Protein AF-A0A2V6P4S2-F1 (afdb_monomer_lite)

Structure (mmCIF, N/CA/C/O backbone):
data_AF-A0A2V6P4S2-F1
#
_entry.id   AF-A0A2V6P4S2-F1
#
loop_
_atom_site.group_PDB
_atom_site.id
_atom_site.type_symbol
_atom_site.label_atom_id
_atom_site.label_alt_id
_atom_site.label_comp_id
_atom_site.label_asym_id
_atom_site.label_entity_id
_atom_site.label_seq_id
_atom_site.pdbx_PDB_ins_code
_atom_site.Cartn_x
_atom_site.Cartn_y
_atom_site.Cartn_z
_atom_site.occupancy
_atom_site.B_iso_or_equiv
_atom_site.auth_seq_id
_atom_site.auth_comp_id
_atom_site.auth_asym_id
_atom_site.auth_atom_id
_atom_site.pdbx_PDB_model_num
ATOM 1 N N . MET A 1 1 ? -47.911 -15.621 43.546 1.00 64.69 1 MET A N 1
ATOM 2 C CA . MET A 1 1 ? -46.454 -15.623 43.805 1.00 64.69 1 MET A CA 1
ATOM 3 C C . MET A 1 1 ? -45.681 -15.256 42.536 1.00 64.69 1 MET A C 1
ATOM 5 O O . MET A 1 1 ? -44.927 -14.300 42.593 1.00 64.69 1 MET A O 1
ATOM 9 N N . GLN A 1 2 ? -45.970 -15.892 41.391 1.00 71.38 2 GLN A N 1
ATOM 10 C CA . GLN A 1 2 ? -45.340 -15.615 40.085 1.00 71.38 2 GLN A CA 1
ATOM 11 C C . GLN A 1 2 ? -45.329 -14.131 39.662 1.00 71.38 2 GLN A C 1
ATOM 13 O O . GLN A 1 2 ? -44.273 -13.582 39.392 1.00 71.38 2 GLN A O 1
ATOM 18 N N . GLN A 1 3 ? -46.471 -13.439 39.741 1.00 73.25 3 GLN A N 1
ATOM 19 C CA . GLN A 1 3 ? -46.568 -12.021 39.353 1.00 73.25 3 GLN A CA 1
ATOM 20 C C . GLN A 1 3 ? -45.665 -11.065 40.156 1.00 73.25 3 GLN A C 1
ATOM 22 O O . GLN A 1 3 ? -45.353 -9.984 39.671 1.00 73.25 3 GLN A O 1
ATOM 27 N N . ARG A 1 4 ? -45.258 -11.427 41.384 1.00 74.44 4 ARG A N 1
ATOM 28 C CA . ARG A 1 4 ? -44.322 -10.601 42.170 1.00 74.44 4 ARG A CA 1
ATOM 29 C C . ARG A 1 4 ? -42.880 -10.792 41.705 1.00 74.44 4 ARG A C 1
ATOM 31 O O . ARG A 1 4 ? -42.161 -9.808 41.610 1.00 74.44 4 ARG A O 1
ATOM 38 N N . LEU A 1 5 ? -42.505 -12.023 41.356 1.00 77.31 5 LEU A N 1
ATOM 39 C CA . LEU A 1 5 ? -41.181 -12.346 40.816 1.00 77.31 5 LEU A CA 1
ATOM 40 C C . LEU A 1 5 ? -40.958 -11.680 39.451 1.00 77.31 5 LEU A C 1
ATOM 42 O O . LEU A 1 5 ? -39.900 -11.106 39.211 1.00 77.31 5 LEU A O 1
ATOM 46 N N . ASP A 1 6 ? -41.977 -11.682 38.587 1.00 85.00 6 ASP A N 1
ATOM 47 C CA . ASP A 1 6 ? -41.886 -11.042 37.269 1.00 85.00 6 ASP A CA 1
ATOM 48 C C . ASP A 1 6 ? -41.773 -9.508 37.390 1.00 85.00 6 ASP A C 1
ATOM 50 O O . ASP A 1 6 ? -41.021 -8.872 36.651 1.00 85.00 6 ASP A O 1
ATOM 54 N N . ALA A 1 7 ? -42.474 -8.904 38.358 1.00 80.56 7 ALA A N 1
ATOM 55 C CA . ALA A 1 7 ? -42.385 -7.470 38.638 1.00 80.56 7 ALA A CA 1
ATOM 56 C C . ALA A 1 7 ? -41.015 -7.064 39.217 1.00 80.56 7 ALA A C 1
ATOM 58 O O . ALA A 1 7 ? -40.487 -6.014 38.854 1.00 80.56 7 ALA A O 1
ATOM 59 N N . GLU A 1 8 ? -40.421 -7.897 40.077 1.00 82.56 8 GLU A N 1
ATOM 60 C CA . GLU A 1 8 ? -39.062 -7.696 40.600 1.00 82.56 8 GLU A CA 1
ATOM 61 C C . GLU A 1 8 ? -38.006 -7.796 39.488 1.00 82.56 8 GLU A C 1
ATOM 63 O O . GLU A 1 8 ? -37.112 -6.953 39.419 1.00 82.56 8 GLU A O 1
ATOM 68 N N . HIS A 1 9 ? -38.142 -8.758 38.569 1.00 84.06 9 HIS A N 1
ATOM 69 C CA . HIS A 1 9 ? -37.245 -8.885 37.416 1.00 84.06 9 HIS A CA 1
ATOM 70 C C . HIS A 1 9 ? -37.333 -7.669 36.484 1.00 84.06 9 HIS A C 1
ATOM 72 O O . HIS A 1 9 ? -36.311 -7.098 36.109 1.00 84.06 9 HIS A O 1
ATOM 78 N N . GLN A 1 10 ? -38.550 -7.209 36.170 1.00 81.25 10 GLN A N 1
ATOM 79 C CA . GLN A 1 10 ? -38.750 -6.011 35.347 1.00 81.25 10 GLN A CA 1
ATOM 80 C C . GLN A 1 10 ? -38.202 -4.740 36.008 1.00 81.25 10 GLN A C 1
ATOM 82 O O . GLN A 1 10 ? -37.703 -3.852 35.314 1.00 81.25 10 GLN A O 1
ATOM 87 N N . ALA A 1 11 ? -38.286 -4.633 37.337 1.00 86.69 11 ALA A N 1
ATOM 88 C CA . ALA A 1 11 ? -37.693 -3.520 38.072 1.00 86.69 11 ALA A CA 1
ATOM 89 C C . ALA A 1 11 ? -36.158 -3.546 37.981 1.00 86.69 11 ALA A C 1
ATOM 91 O O . ALA A 1 11 ? -35.553 -2.521 37.670 1.00 86.69 11 ALA A O 1
ATOM 92 N N . GLN A 1 12 ? -35.541 -4.721 38.150 1.00 86.31 12 GLN A N 1
ATOM 93 C CA . GLN A 1 12 ? -34.091 -4.895 38.007 1.00 86.31 12 GLN A CA 1
ATOM 94 C C . GLN A 1 12 ? -33.597 -4.622 36.581 1.00 86.31 12 GLN A C 1
ATOM 96 O O . GLN A 1 12 ? -32.529 -4.039 36.398 1.00 86.31 12 GLN A O 1
ATOM 101 N N . GLU A 1 13 ? -34.351 -5.024 35.557 1.00 86.25 13 GLU A N 1
ATOM 102 C CA . GLU A 1 13 ? -34.002 -4.738 34.162 1.00 86.25 13 GLU A CA 1
ATOM 103 C C . GLU A 1 13 ? -34.072 -3.243 33.849 1.00 86.25 13 GLU A C 1
ATOM 105 O O . GLU A 1 13 ? -33.158 -2.710 33.221 1.00 86.25 13 GLU A O 1
ATOM 110 N N . LYS A 1 14 ? -35.108 -2.544 34.327 1.00 86.62 14 LYS A N 1
ATOM 111 C CA . LYS A 1 14 ? -35.211 -1.086 34.173 1.00 86.62 14 LYS A CA 1
ATOM 112 C C . LYS A 1 14 ? -34.071 -0.351 34.870 1.00 86.62 14 LYS A C 1
ATOM 114 O O . LYS A 1 14 ? -33.541 0.603 34.311 1.00 86.62 14 LYS A O 1
ATOM 119 N N . GLU A 1 15 ? -33.673 -0.808 36.053 1.00 88.75 15 GLU A N 1
ATOM 120 C CA . GLU A 1 15 ? -32.550 -0.227 36.790 1.00 88.75 15 GLU A CA 1
ATOM 121 C C . GLU A 1 15 ? -31.215 -0.440 36.059 1.00 88.75 15 GLU A C 1
ATOM 123 O O . GLU A 1 15 ? -30.434 0.498 35.908 1.00 88.75 15 GLU A O 1
ATOM 128 N N . LYS A 1 16 ? -30.986 -1.639 35.507 1.00 89.19 16 LYS A N 1
ATOM 129 C CA . LYS A 1 16 ? -29.808 -1.918 34.669 1.00 89.19 16 LYS A CA 1
ATOM 130 C C . LYS A 1 16 ? -29.778 -1.074 33.397 1.00 89.19 16 LYS A C 1
ATOM 132 O O . LYS A 1 16 ? -28.708 -0.625 33.000 1.00 89.19 16 LYS A O 1
ATOM 137 N N . LEU A 1 17 ? -30.927 -0.870 32.749 1.00 85.25 17 LEU A N 1
ATOM 138 C CA . LEU A 1 17 ? -31.025 -0.038 31.548 1.00 85.25 17 LEU A CA 1
ATOM 139 C C . LEU A 1 17 ? -30.712 1.428 31.855 1.00 85.25 17 LEU A C 1
ATOM 141 O O . LEU A 1 17 ? -29.938 2.030 31.120 1.00 85.25 17 LEU A O 1
ATOM 145 N N . ALA A 1 18 ? -31.225 1.960 32.967 1.00 90.19 18 ALA A N 1
ATOM 146 C CA . ALA A 1 18 ? -30.915 3.320 33.403 1.00 90.19 18 ALA A CA 1
ATOM 147 C C . ALA A 1 18 ? -29.410 3.502 33.679 1.00 90.19 18 ALA A C 1
ATOM 149 O O . ALA A 1 18 ? -28.798 4.434 33.171 1.00 90.19 18 ALA A O 1
ATOM 150 N N . GLN A 1 19 ? -28.782 2.555 34.388 1.00 85.19 19 GLN A N 1
ATOM 151 C CA . GLN A 1 19 ? -27.330 2.576 34.619 1.00 85.19 19 GLN A CA 1
ATOM 152 C C . GLN A 1 19 ? -26.533 2.524 33.307 1.00 85.19 19 GLN A C 1
ATOM 154 O O . GLN A 1 19 ? -25.528 3.217 33.154 1.00 85.19 19 GLN A O 1
ATOM 159 N N . ARG A 1 20 ? -26.986 1.718 32.340 1.00 84.38 20 ARG A N 1
ATOM 160 C CA . ARG A 1 20 ? -26.343 1.592 31.027 1.00 84.38 20 ARG A CA 1
ATOM 161 C C . ARG A 1 20 ? -26.440 2.881 30.211 1.00 84.38 20 ARG A C 1
ATOM 163 O O . ARG A 1 20 ? -25.491 3.230 29.514 1.00 84.38 20 ARG A O 1
ATOM 170 N N . GLU A 1 21 ? -27.575 3.562 30.284 1.00 84.56 21 GLU A N 1
ATOM 171 C CA . GLU A 1 21 ? -27.811 4.838 29.610 1.00 84.56 21 GLU A CA 1
ATOM 172 C C . GLU A 1 21 ? -26.933 5.950 30.203 1.00 84.56 21 GLU A C 1
ATOM 174 O O . GLU A 1 21 ? -26.284 6.686 29.458 1.00 84.56 21 GLU A O 1
ATOM 179 N N . ASP A 1 22 ? -26.797 5.997 31.531 1.00 87.50 22 ASP A N 1
ATOM 180 C CA . ASP A 1 22 ? -25.886 6.921 32.216 1.00 87.50 22 ASP A CA 1
ATOM 181 C C . ASP A 1 22 ? -24.413 6.676 31.839 1.00 87.50 22 ASP A C 1
ATOM 183 O O . ASP A 1 22 ? -23.667 7.625 31.577 1.00 87.50 22 ASP A O 1
ATOM 187 N N . GLU A 1 23 ? -23.987 5.408 31.747 1.00 84.50 23 GLU A N 1
ATOM 188 C CA . GLU A 1 23 ? -22.641 5.037 31.285 1.00 84.50 23 GLU A CA 1
ATOM 189 C C . GLU A 1 23 ? -22.370 5.499 29.845 1.00 84.50 23 GLU A C 1
ATOM 191 O O . GLU A 1 23 ? -21.280 6.000 29.548 1.00 84.50 23 GLU A O 1
ATOM 196 N N . LEU A 1 24 ? -23.345 5.331 28.945 1.00 73.00 24 LEU A N 1
ATOM 197 C CA . LEU A 1 24 ? -23.228 5.748 27.546 1.00 73.00 24 LEU A CA 1
ATOM 198 C C . LEU A 1 24 ? -23.133 7.271 27.432 1.00 73.00 24 LEU A C 1
ATOM 200 O O . LEU A 1 24 ? -22.204 7.769 26.794 1.00 73.00 24 LEU A O 1
ATOM 204 N N . ASN A 1 25 ? -23.997 8.004 28.136 1.00 85.12 25 ASN A N 1
ATOM 205 C CA . ASN A 1 25 ? -23.974 9.467 28.166 1.00 85.12 25 ASN A CA 1
ATOM 206 C C . ASN A 1 25 ? -22.650 10.011 28.732 1.00 85.12 25 ASN A C 1
ATOM 208 O O . ASN A 1 25 ? -22.070 10.960 28.196 1.00 85.12 25 ASN A O 1
ATOM 212 N N . ALA A 1 26 ? -22.120 9.394 29.794 1.00 84.06 26 ALA A N 1
ATOM 213 C CA . ALA A 1 26 ? -20.822 9.765 30.355 1.00 84.06 26 ALA A CA 1
ATOM 214 C C . ALA A 1 26 ? -19.672 9.514 29.363 1.00 84.06 26 ALA A C 1
ATOM 216 O O . ALA A 1 26 ? -18.741 10.321 29.264 1.00 84.06 26 ALA A O 1
ATOM 217 N N . ARG A 1 27 ? -19.741 8.416 28.602 1.00 75.12 27 ARG A N 1
ATOM 218 C CA . ARG A 1 27 ? -18.736 8.057 27.595 1.00 75.12 27 ARG A CA 1
ATOM 219 C C . ARG A 1 27 ? -18.779 8.981 26.378 1.00 75.12 27 ARG A C 1
ATOM 221 O O . ARG A 1 27 ? -17.715 9.377 25.907 1.00 75.12 27 ARG A O 1
ATOM 228 N N . GLU A 1 28 ? -19.966 9.360 25.911 1.00 80.06 28 GLU A N 1
ATOM 229 C CA . GLU A 1 28 ? -20.139 10.347 24.837 1.00 80.06 28 GLU A CA 1
ATOM 230 C C . GLU A 1 28 ? -19.588 11.716 25.243 1.00 80.06 28 GLU A 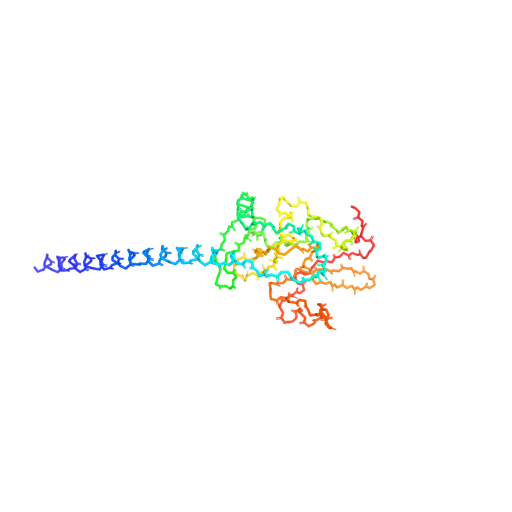C 1
ATOM 232 O O . GLU A 1 28 ? -18.805 12.314 24.503 1.00 80.06 28 GLU A O 1
ATOM 237 N N . LYS A 1 29 ? -19.893 12.171 26.464 1.00 83.69 29 LYS A N 1
ATOM 238 C CA . LYS A 1 29 ? -19.342 13.419 27.006 1.00 83.69 29 LYS A CA 1
ATOM 239 C C . LYS A 1 29 ? -17.810 13.392 27.074 1.00 83.69 29 LYS A C 1
ATOM 241 O O . LYS A 1 29 ? -17.159 14.350 26.662 1.00 83.69 29 LYS A O 1
ATOM 246 N N . ALA A 1 30 ? -17.225 12.286 27.535 1.00 76.25 30 ALA A N 1
ATOM 247 C CA . ALA A 1 30 ? -15.773 12.127 27.587 1.00 76.25 30 ALA A CA 1
ATOM 248 C C . ALA A 1 30 ? -15.125 12.094 26.188 1.00 76.25 30 ALA A C 1
ATOM 250 O O . ALA A 1 30 ? -13.983 12.529 26.026 1.00 76.25 30 ALA A O 1
ATOM 251 N N . LEU A 1 31 ? -15.832 11.585 25.172 1.00 73.50 31 LEU A N 1
ATOM 252 C CA . LEU A 1 31 ? -15.362 11.590 23.786 1.00 73.50 31 LEU A CA 1
ATOM 253 C C . LEU A 1 31 ? -15.359 13.012 23.206 1.00 73.50 31 LEU A C 1
ATOM 255 O O . LEU A 1 31 ? -14.370 13.407 22.590 1.00 73.50 31 LEU A O 1
ATOM 259 N N . ALA A 1 32 ? -16.411 13.793 23.472 1.00 75.31 32 ALA A N 1
ATOM 260 C CA . ALA A 1 32 ? -16.506 15.195 23.066 1.00 75.31 32 ALA A CA 1
ATOM 261 C C . ALA A 1 32 ? -15.410 16.058 23.722 1.00 75.31 32 ALA A C 1
ATOM 263 O O . ALA A 1 32 ? -14.720 16.812 23.040 1.00 75.31 32 ALA A O 1
ATOM 264 N N . GLU A 1 33 ? -15.157 15.878 25.024 1.00 77.31 33 GLU A N 1
ATOM 265 C CA . GLU A 1 33 ? -14.075 16.580 25.732 1.00 77.31 33 GLU A CA 1
ATOM 266 C C . GLU A 1 33 ? -12.684 16.223 25.177 1.00 77.31 33 GLU A C 1
ATOM 268 O O . GLU A 1 33 ? -11.811 17.090 25.068 1.00 77.31 33 GLU A O 1
ATOM 273 N N . LYS A 1 34 ? -12.468 14.959 24.780 1.00 65.00 34 LYS A N 1
ATOM 274 C CA . LYS A 1 34 ? -11.226 14.531 24.117 1.00 65.00 34 LYS A CA 1
ATOM 275 C C . LYS A 1 34 ? -11.082 15.126 22.716 1.00 65.00 34 LYS A C 1
ATOM 277 O O . LYS A 1 34 ? -9.981 15.545 22.370 1.00 65.00 34 LYS A O 1
ATOM 282 N N . GLN A 1 35 ? -12.160 15.204 21.934 1.00 64.31 35 GLN A N 1
ATOM 283 C CA . GLN A 1 35 ? -12.152 15.850 20.615 1.00 64.31 35 GLN A CA 1
ATOM 284 C C . GLN A 1 35 ? -11.838 17.351 20.725 1.00 64.31 35 GLN A C 1
ATOM 286 O O . GLN A 1 35 ? -10.968 17.850 20.009 1.00 64.31 35 GLN A O 1
ATOM 291 N N . ASP A 1 36 ? -12.442 18.047 21.689 1.00 69.75 36 ASP A N 1
ATOM 292 C CA . ASP A 1 36 ? -12.156 19.459 21.968 1.00 69.75 36 ASP A CA 1
ATOM 293 C C . ASP A 1 36 ? -10.713 19.688 22.443 1.00 69.75 36 ASP A C 1
ATOM 295 O O . ASP A 1 36 ? -10.086 20.696 22.101 1.00 69.75 36 ASP A O 1
ATOM 299 N N . ALA A 1 37 ? -10.160 18.767 23.239 1.00 62.41 37 ALA A N 1
ATOM 300 C CA . ALA A 1 37 ? -8.774 18.836 23.696 1.00 62.41 37 ALA A CA 1
ATOM 301 C C . ALA A 1 37 ? -7.778 18.652 22.540 1.00 62.41 37 ALA A C 1
ATOM 303 O O . ALA A 1 37 ? -6.789 19.386 22.463 1.00 62.41 37 ALA A O 1
ATOM 304 N N . VAL A 1 38 ? -8.065 17.729 21.616 1.00 60.53 38 VAL A N 1
ATOM 305 C CA . VAL A 1 38 ? -7.272 17.525 20.396 1.00 60.53 38 VAL A CA 1
ATOM 306 C C . VAL A 1 38 ? -7.322 18.782 19.523 1.00 60.53 38 VAL A C 1
ATOM 308 O O . VAL A 1 38 ? -6.266 19.323 19.198 1.00 60.53 38 VAL A O 1
ATOM 311 N N . ALA A 1 39 ? -8.507 19.349 19.274 1.00 51.62 39 ALA A N 1
ATOM 312 C CA . ALA A 1 39 ? -8.657 20.587 18.503 1.00 51.62 39 ALA A CA 1
ATOM 313 C C . ALA A 1 39 ? -7.919 21.792 19.132 1.00 51.62 39 ALA A C 1
ATOM 315 O O . ALA A 1 39 ? -7.303 22.594 18.427 1.00 51.62 39 ALA A O 1
ATOM 316 N N . LYS A 1 40 ? -7.922 21.908 20.468 1.00 51.84 40 LYS A N 1
ATOM 317 C CA . LYS A 1 40 ? -7.191 22.963 21.197 1.00 51.84 40 LYS A CA 1
ATOM 318 C C . LYS A 1 40 ? -5.675 22.753 21.210 1.00 51.84 40 LYS A C 1
ATOM 320 O O . LYS A 1 40 ? -4.942 23.743 21.265 1.00 51.84 40 LYS A O 1
ATOM 325 N N . SER A 1 41 ? -5.191 21.509 21.159 1.00 46.19 41 SER A N 1
ATOM 326 C CA . SER A 1 41 ? -3.753 21.226 21.040 1.00 46.19 41 SER A CA 1
ATOM 327 C C . SER A 1 41 ? -3.199 21.649 19.677 1.00 46.19 41 SER A C 1
ATOM 329 O O . SER A 1 41 ? -2.160 22.303 19.634 1.00 46.19 41 SER A O 1
ATOM 331 N N . SER A 1 42 ? -3.953 21.428 18.595 1.00 45.25 42 SER A N 1
ATOM 332 C CA . SER A 1 42 ? -3.558 21.811 17.233 1.00 45.25 42 SER A CA 1
ATOM 333 C C . SER A 1 42 ? -3.469 23.329 17.012 1.00 45.25 42 SER A C 1
ATOM 335 O O . SER A 1 42 ? -2.774 23.774 16.107 1.00 45.25 42 SER A O 1
ATOM 337 N N . GLN A 1 43 ? -4.120 24.150 17.848 1.00 42.59 43 GLN A N 1
ATOM 338 C CA . GLN A 1 43 ? -4.048 25.620 17.764 1.00 42.59 43 GLN A CA 1
ATOM 339 C C . GLN A 1 43 ? -2.919 26.252 18.599 1.00 42.59 43 GLN A C 1
ATOM 341 O O . GLN A 1 43 ? -2.592 27.421 18.396 1.00 42.59 43 GLN A O 1
ATOM 346 N N . ARG A 1 44 ? -2.311 25.529 19.553 1.00 41.44 44 ARG A N 1
ATOM 347 C CA . ARG A 1 44 ? -1.243 26.083 20.414 1.00 41.44 44 ARG A CA 1
ATOM 348 C C . ARG A 1 44 ? 0.155 26.032 19.792 1.00 41.44 44 ARG A C 1
ATOM 350 O O . ARG A 1 44 ? 1.063 26.657 20.337 1.00 41.44 44 ARG A O 1
ATOM 357 N N . GLU A 1 45 ? 0.330 25.345 18.667 1.00 41.81 45 GLU A N 1
ATOM 358 C CA . GLU A 1 45 ? 1.639 25.156 18.022 1.00 41.81 45 GLU A CA 1
ATOM 359 C C . GLU A 1 45 ? 2.031 26.296 17.058 1.00 41.81 45 GLU A C 1
ATOM 361 O O . GLU A 1 45 ? 3.172 26.393 16.615 1.00 41.81 45 GLU A O 1
ATOM 366 N N . SER A 1 46 ? 1.138 27.257 16.808 1.00 35.19 46 SER A N 1
ATOM 367 C CA . SER A 1 46 ? 1.426 28.471 16.036 1.00 35.19 46 SER A CA 1
ATOM 368 C C . SER A 1 46 ? 2.000 29.597 16.912 1.00 35.19 46 SER A C 1
ATOM 370 O O . SER A 1 46 ? 1.337 30.603 17.169 1.00 35.19 46 SER A O 1
ATOM 372 N N . ARG A 1 47 ? 3.250 29.455 17.374 1.00 38.00 47 ARG A N 1
ATOM 373 C CA . ARG A 1 47 ? 4.042 30.578 17.917 1.00 38.00 47 ARG A CA 1
ATOM 374 C C . ARG A 1 47 ? 5.363 30.698 17.146 1.00 38.00 47 ARG A C 1
ATOM 376 O O . ARG A 1 47 ? 6.182 29.790 17.254 1.00 38.00 47 ARG A O 1
ATOM 383 N N . PRO A 1 48 ? 5.615 31.786 16.394 1.00 36.97 48 PRO A N 1
ATOM 384 C CA . PRO A 1 48 ? 6.843 31.898 15.617 1.00 36.97 48 PRO A CA 1
ATOM 385 C C . PRO A 1 48 ? 8.039 32.188 16.537 1.00 36.97 48 PRO A C 1
ATOM 387 O O . PRO A 1 48 ? 7.976 33.065 17.401 1.00 36.97 48 PRO A O 1
ATOM 390 N N . LEU A 1 49 ? 9.128 31.440 16.352 1.00 32.00 49 LEU A N 1
ATOM 391 C CA . LEU A 1 49 ? 10.448 31.734 16.919 1.00 32.00 49 LEU A CA 1
ATOM 392 C C . LEU A 1 49 ? 11.217 32.685 15.977 1.00 32.00 49 LEU A C 1
ATOM 394 O O . LEU A 1 49 ? 11.036 32.590 14.761 1.00 32.00 49 LEU A O 1
ATOM 398 N N . PRO A 1 50 ? 12.070 33.595 16.489 1.00 40.44 50 PRO A N 1
ATOM 399 C CA . PRO A 1 50 ? 12.855 34.493 15.650 1.00 40.44 50 PRO A CA 1
ATOM 400 C C . PRO A 1 50 ? 13.943 33.765 14.852 1.00 40.44 50 PRO A C 1
ATOM 402 O O . PRO A 1 50 ? 14.631 32.880 15.349 1.00 40.44 50 PRO A O 1
ATOM 405 N N . THR A 1 51 ? 14.087 34.234 13.619 1.00 43.75 51 THR A N 1
ATOM 406 C CA . THR A 1 51 ? 15.032 33.910 12.550 1.00 43.75 51 THR A CA 1
ATOM 407 C C . THR A 1 51 ? 16.482 33.642 12.977 1.00 43.75 51 THR A C 1
ATOM 409 O O . THR A 1 51 ? 17.185 34.564 13.383 1.00 43.75 51 THR A O 1
ATOM 412 N N . GLU A 1 52 ? 16.986 32.445 12.667 1.00 34.78 52 GLU A N 1
ATOM 413 C CA . GLU A 1 52 ? 18.373 32.247 12.224 1.00 34.78 52 GLU A CA 1
ATOM 414 C C . GLU A 1 52 ? 18.402 31.503 10.882 1.00 34.78 52 GLU A C 1
ATOM 416 O O . GLU A 1 52 ? 17.502 30.751 10.514 1.00 34.78 52 GLU A O 1
ATOM 421 N N . ARG A 1 53 ? 19.394 31.862 10.076 1.00 33.94 53 ARG A N 1
ATOM 422 C CA . ARG A 1 53 ? 19.371 31.870 8.616 1.00 33.94 53 ARG A CA 1
ATOM 423 C C . ARG A 1 53 ? 19.912 30.563 8.020 1.00 33.94 53 ARG A C 1
ATOM 425 O O . ARG A 1 53 ? 21.053 30.205 8.268 1.00 33.94 53 ARG A O 1
ATOM 432 N N . ALA A 1 54 ? 19.114 30.008 7.105 1.00 39.47 54 ALA A N 1
ATOM 433 C CA . ALA A 1 54 ? 19.473 29.189 5.940 1.00 39.47 54 ALA A CA 1
ATOM 434 C C . ALA A 1 54 ? 19.959 27.739 6.152 1.00 39.47 54 ALA A C 1
ATOM 436 O O . ALA A 1 54 ? 21.144 27.475 6.300 1.00 39.47 54 ALA A O 1
ATOM 437 N N . THR A 1 55 ? 19.063 26.790 5.870 1.00 25.08 55 THR A N 1
ATOM 438 C CA . THR A 1 55 ? 19.163 26.005 4.625 1.00 25.08 55 THR A CA 1
ATOM 439 C C . THR A 1 55 ? 17.772 25.932 4.000 1.00 25.08 55 THR A C 1
ATOM 441 O O . THR A 1 55 ? 16.778 25.741 4.691 1.00 25.08 55 THR A O 1
ATOM 444 N N . ARG A 1 56 ? 17.689 26.186 2.694 1.00 38.59 56 ARG A N 1
ATOM 445 C CA . ARG A 1 56 ? 16.463 26.059 1.908 1.00 38.59 56 ARG A CA 1
ATOM 446 C C . ARG A 1 56 ? 16.129 24.569 1.816 1.00 38.59 56 ARG A C 1
ATOM 448 O O . ARG A 1 56 ? 16.666 23.891 0.948 1.00 38.59 56 ARG A O 1
ATOM 455 N N . THR A 1 57 ? 15.319 24.055 2.735 1.00 31.94 57 THR A N 1
ATOM 456 C CA . THR A 1 57 ? 14.630 22.776 2.543 1.00 31.94 57 THR A CA 1
ATOM 457 C C . THR A 1 57 ? 13.560 22.993 1.487 1.00 31.94 57 THR A C 1
ATOM 459 O O . THR A 1 57 ? 12.730 23.887 1.642 1.00 31.94 57 THR A O 1
ATOM 462 N N . ASP A 1 58 ? 13.640 22.222 0.405 1.00 31.78 58 ASP A N 1
ATOM 463 C CA . ASP A 1 58 ? 12.597 22.102 -0.611 1.00 31.78 58 ASP A CA 1
ATOM 464 C C . ASP A 1 58 ? 11.210 22.071 0.036 1.00 31.78 58 ASP A C 1
ATOM 466 O O . ASP A 1 58 ? 10.925 21.247 0.909 1.00 31.78 58 ASP A O 1
ATOM 470 N N . GLU A 1 59 ? 10.369 23.014 -0.369 1.00 34.47 59 GLU A N 1
ATOM 471 C CA . GLU A 1 59 ? 9.010 23.147 0.122 1.00 34.47 59 GLU A CA 1
ATOM 472 C C . GLU A 1 59 ? 8.083 22.161 -0.601 1.00 34.47 59 GLU A C 1
ATOM 474 O O . GLU A 1 59 ? 8.138 22.011 -1.819 1.00 34.47 59 GLU A O 1
ATOM 479 N N . HIS A 1 60 ? 7.182 21.554 0.177 1.00 35.44 60 HIS A N 1
ATOM 480 C CA . HIS A 1 60 ? 5.998 20.804 -0.255 1.00 35.44 60 HIS A CA 1
ATOM 481 C C . HIS A 1 60 ? 6.235 19.486 -1.008 1.00 35.44 60 HIS A C 1
ATOM 483 O O . HIS A 1 60 ? 5.858 19.322 -2.168 1.00 35.44 60 HIS A O 1
ATOM 489 N N . ARG A 1 61 ? 6.677 18.454 -0.277 1.00 38.81 61 ARG A N 1
ATOM 490 C CA . ARG A 1 61 ? 6.204 17.098 -0.591 1.00 38.81 61 ARG A CA 1
ATOM 491 C C . ARG A 1 61 ? 4.707 17.054 -0.248 1.00 38.81 61 ARG A C 1
ATOM 493 O O . ARG A 1 61 ? 4.379 17.348 0.901 1.00 38.81 61 ARG A O 1
ATOM 500 N N . PRO A 1 62 ? 3.794 16.734 -1.181 1.00 42.62 62 PRO A N 1
ATOM 501 C CA . PRO A 1 62 ? 2.379 16.634 -0.855 1.00 42.62 62 PRO A CA 1
ATOM 502 C C . PRO A 1 62 ? 2.183 15.475 0.125 1.00 42.62 62 PRO A C 1
ATOM 504 O O . PRO A 1 62 ? 2.249 14.305 -0.256 1.00 42.62 62 PRO A O 1
ATOM 507 N N . THR A 1 63 ? 1.978 15.804 1.399 1.00 49.00 63 THR A N 1
ATOM 508 C CA . THR A 1 63 ? 1.365 14.903 2.367 1.00 49.00 63 THR A CA 1
ATOM 509 C C . THR A 1 63 ? -0.105 14.839 1.987 1.00 49.00 63 THR A C 1
ATOM 511 O O . THR A 1 63 ? -0.856 15.805 2.133 1.00 49.00 63 THR A O 1
ATOM 514 N N . ALA A 1 64 ? -0.524 13.731 1.383 1.00 60.34 64 ALA A N 1
ATOM 515 C CA . ALA A 1 64 ? -1.943 13.522 1.170 1.00 60.34 64 ALA A CA 1
ATOM 516 C C . ALA A 1 64 ? -2.619 13.481 2.551 1.00 60.34 64 ALA A C 1
ATOM 518 O O . ALA A 1 64 ? -2.189 12.752 3.444 1.00 60.34 64 ALA A O 1
ATOM 519 N N . SER A 1 65 ? -3.638 14.321 2.746 1.00 76.62 65 SER A N 1
ATOM 520 C CA . SER A 1 65 ? -4.411 14.306 3.988 1.00 76.62 65 SER A CA 1
ATOM 521 C C . SER A 1 65 ? -5.137 12.967 4.101 1.00 76.62 65 SER A C 1
ATOM 523 O O . SER A 1 65 ? -5.732 12.514 3.118 1.00 76.62 65 SER A O 1
ATOM 525 N N . TYR A 1 66 ? -5.142 12.365 5.292 1.00 82.31 66 TYR A N 1
ATOM 526 C CA . TYR A 1 66 ? -5.849 11.110 5.560 1.00 82.31 66 TYR A CA 1
ATOM 527 C C . TYR A 1 66 ? -7.324 11.158 5.119 1.00 82.31 66 TYR A C 1
ATOM 529 O O . TYR A 1 66 ? -7.829 10.170 4.591 1.00 82.31 66 TYR A O 1
ATOM 537 N N . ASP A 1 67 ? -7.983 12.320 5.203 1.00 85.81 67 ASP A N 1
ATOM 538 C CA . ASP A 1 67 ? -9.356 12.532 4.711 1.00 85.81 67 ASP A CA 1
ATOM 539 C C . ASP A 1 67 ? -9.518 12.211 3.219 1.00 85.81 67 ASP A C 1
ATOM 541 O O . ASP A 1 67 ? -10.549 11.688 2.781 1.00 85.81 67 ASP A O 1
ATOM 545 N N . THR A 1 68 ? -8.480 12.498 2.428 1.00 87.56 68 THR A N 1
ATOM 546 C CA . THR A 1 68 ? -8.454 12.185 0.995 1.00 87.56 68 THR A CA 1
ATOM 547 C C . THR A 1 68 ? -8.415 10.677 0.791 1.00 87.56 68 THR A C 1
ATOM 549 O O . THR A 1 68 ? -9.157 10.169 -0.048 1.00 87.56 68 THR A O 1
ATOM 552 N N . PHE A 1 69 ? -7.606 9.952 1.572 1.00 90.06 69 PHE A N 1
ATOM 553 C CA . PHE A 1 69 ? -7.580 8.491 1.516 1.00 90.06 69 PHE A CA 1
ATOM 554 C C . PHE A 1 69 ? -8.939 7.910 1.888 1.00 90.06 69 PHE A C 1
ATOM 556 O O . PHE A 1 69 ? -9.482 7.129 1.110 1.00 90.06 69 PHE A O 1
ATOM 563 N N . TYR A 1 70 ? -9.517 8.331 3.018 1.00 87.81 70 TYR A N 1
ATOM 564 C CA . TYR A 1 70 ? -10.815 7.835 3.479 1.00 87.81 70 TYR A CA 1
ATOM 565 C C . TYR A 1 70 ? -11.885 7.988 2.407 1.00 87.81 70 TYR A C 1
ATOM 567 O O . TYR A 1 70 ? -12.507 7.005 2.016 1.00 87.81 70 TYR A O 1
ATOM 575 N N . THR A 1 71 ? -12.021 9.194 1.860 1.00 89.31 71 THR A N 1
ATOM 576 C CA . THR A 1 71 ? -13.070 9.512 0.886 1.00 89.31 71 THR A CA 1
ATOM 577 C C . THR A 1 71 ? -12.865 8.798 -0.453 1.00 89.31 71 THR A C 1
ATOM 579 O O . THR A 1 71 ? -13.812 8.270 -1.032 1.00 89.31 71 THR A O 1
ATOM 582 N N . GLN A 1 72 ? -11.637 8.783 -0.979 1.00 92.56 72 GLN A N 1
ATOM 583 C CA . GLN A 1 72 ? -11.370 8.265 -2.327 1.00 92.56 72 GLN A CA 1
ATOM 584 C C . GLN A 1 72 ? -11.274 6.733 -2.371 1.00 92.56 72 GLN A C 1
ATOM 586 O O . GLN A 1 72 ? -11.567 6.137 -3.410 1.00 92.56 72 GLN A O 1
ATOM 591 N N . LEU A 1 73 ? -10.871 6.089 -1.268 1.00 94.12 73 LEU A N 1
ATOM 592 C CA . LEU A 1 73 ? -10.709 4.634 -1.199 1.00 94.12 73 LEU A CA 1
ATOM 593 C C . LEU A 1 73 ? -11.984 3.893 -0.778 1.00 94.12 73 LEU A C 1
ATOM 595 O O . LEU A 1 73 ? -12.114 2.709 -1.098 1.00 94.12 73 LEU A O 1
ATOM 599 N N . ASP A 1 74 ? -12.943 4.573 -0.139 1.00 92.69 74 ASP A N 1
ATOM 600 C CA . ASP A 1 74 ? -14.212 3.986 0.330 1.00 92.69 74 ASP A CA 1
ATOM 601 C C . ASP A 1 74 ? -14.961 3.233 -0.783 1.00 92.69 74 ASP A C 1
ATOM 603 O O . ASP A 1 74 ? -15.457 2.123 -0.614 1.00 92.69 74 ASP A O 1
ATOM 607 N N . ARG A 1 75 ? -14.938 3.766 -2.008 1.00 94.94 75 ARG A N 1
ATOM 608 C CA . ARG A 1 75 ? -15.597 3.115 -3.148 1.00 94.94 75 ARG A CA 1
ATOM 609 C C . ARG A 1 75 ? -14.920 1.826 -3.622 1.00 94.94 75 ARG A C 1
ATOM 611 O O . ARG A 1 75 ? -15.521 1.125 -4.435 1.00 94.94 75 ARG A O 1
ATOM 618 N N . TYR A 1 76 ? -13.691 1.511 -3.213 1.00 95.50 76 TYR A N 1
ATOM 619 C CA . TYR A 1 76 ? -12.910 0.372 -3.727 1.00 95.50 76 TYR A CA 1
ATOM 620 C C . TYR A 1 76 ? -12.705 -0.750 -2.697 1.00 95.50 76 TYR A C 1
ATOM 622 O O . TYR A 1 76 ? -12.284 -1.850 -3.062 1.00 95.50 76 TYR A O 1
ATOM 630 N N . GLY A 1 77 ? -13.036 -0.508 -1.432 1.00 95.75 77 GLY A N 1
ATOM 631 C CA . GLY A 1 77 ? -12.723 -1.407 -0.328 1.00 95.75 77 GLY A CA 1
ATOM 632 C C . GLY A 1 77 ? -13.386 -0.971 0.965 1.00 95.75 77 GLY A C 1
ATOM 633 O O . GLY A 1 77 ? -14.075 0.039 0.997 1.00 95.75 77 GLY A O 1
ATOM 634 N N . ASP A 1 78 ? -13.142 -1.728 2.025 1.00 95.75 78 ASP A N 1
ATOM 635 C CA . ASP A 1 78 ? -13.734 -1.483 3.333 1.00 95.75 78 ASP A CA 1
ATOM 636 C C . ASP A 1 78 ? -12.670 -1.004 4.314 1.00 95.75 78 ASP A C 1
ATOM 638 O O . ASP A 1 78 ? -11.586 -1.588 4.421 1.00 95.75 78 ASP A O 1
ATOM 642 N N . TRP A 1 79 ? -13.007 0.023 5.084 1.00 94.06 79 TRP A N 1
ATOM 643 C CA . TRP A 1 79 ? -12.213 0.439 6.229 1.00 94.06 79 TRP A CA 1
ATOM 644 C C . TRP A 1 79 ? -12.549 -0.397 7.465 1.00 94.06 79 TRP A C 1
ATOM 646 O O . TRP A 1 79 ? -13.715 -0.678 7.751 1.00 94.06 79 TRP A O 1
ATOM 656 N N . ARG A 1 80 ? -11.525 -0.816 8.209 1.00 91.56 80 ARG A N 1
ATOM 657 C CA . ARG A 1 80 ? -11.644 -1.712 9.363 1.00 91.56 80 ARG A CA 1
ATOM 658 C C . ARG A 1 80 ? -10.764 -1.232 10.499 1.00 91.56 80 ARG A C 1
ATOM 660 O O . ARG A 1 80 ? -9.621 -0.852 10.286 1.00 91.56 80 ARG A O 1
ATOM 667 N N . GLU A 1 81 ? -11.276 -1.314 11.717 1.00 90.81 81 GLU A N 1
ATOM 668 C CA . GLU A 1 81 ? -10.466 -1.104 12.911 1.00 90.81 81 GLU A CA 1
ATOM 669 C C . GLU A 1 81 ? -9.839 -2.430 13.354 1.00 90.81 81 GLU A C 1
ATOM 671 O O . GLU A 1 81 ? -10.498 -3.470 13.410 1.00 90.81 81 GLU A O 1
ATOM 676 N N . THR A 1 82 ? -8.545 -2.396 13.645 1.00 83.12 82 THR A N 1
ATOM 677 C CA . THR A 1 82 ? -7.754 -3.535 14.107 1.00 83.12 82 THR A CA 1
ATOM 678 C C . THR A 1 82 ? -7.029 -3.149 15.388 1.00 83.12 82 THR A C 1
ATOM 680 O O . THR A 1 82 ? -6.635 -1.997 15.560 1.00 83.12 82 THR A O 1
ATOM 683 N N . SER A 1 83 ? -6.833 -4.110 16.292 1.00 80.50 83 SER A N 1
ATOM 684 C CA . SER A 1 83 ? -6.092 -3.874 17.538 1.00 80.50 83 SER A CA 1
ATOM 685 C C . SER A 1 83 ? -4.643 -3.466 17.293 1.00 80.50 83 SER A C 1
ATOM 687 O O . SER A 1 83 ? -4.085 -2.694 18.066 1.00 80.50 83 SER A O 1
ATOM 689 N N . ASP A 1 84 ? -4.052 -3.997 16.224 1.00 77.12 84 ASP A N 1
ATOM 690 C CA . ASP A 1 84 ? -2.612 -3.928 15.993 1.00 77.12 84 ASP A CA 1
ATOM 691 C C . ASP A 1 84 ? -2.227 -2.660 15.218 1.00 77.12 84 ASP A C 1
ATOM 693 O O . ASP A 1 84 ? -1.189 -2.062 15.489 1.00 77.12 84 ASP A O 1
ATOM 697 N N . TYR A 1 85 ? -3.087 -2.213 14.291 1.00 80.69 85 TYR A N 1
ATOM 698 C CA . TYR A 1 85 ? -2.785 -1.122 13.354 1.00 80.69 85 TYR A CA 1
ATOM 699 C C . TYR A 1 85 ? -3.823 0.004 13.343 1.00 80.69 85 TYR A C 1
ATOM 701 O O . TYR A 1 85 ? -3.718 0.929 12.540 1.00 80.69 85 TYR A O 1
ATOM 709 N N . GLY A 1 86 ? -4.834 -0.051 14.213 1.00 88.25 86 GLY A N 1
ATOM 710 C CA . GLY A 1 86 ? -5.925 0.914 14.197 1.00 88.25 86 GLY A CA 1
ATOM 711 C C . GLY A 1 86 ? -6.730 0.807 12.904 1.00 88.25 86 GLY A C 1
ATOM 712 O O . GLY A 1 86 ? -7.121 -0.292 12.503 1.00 88.25 86 GLY A O 1
ATOM 713 N N . TYR A 1 87 ? -7.003 1.945 12.269 1.00 90.44 87 TYR A N 1
ATOM 714 C CA . TYR A 1 87 ? -7.900 2.026 11.123 1.00 90.44 87 TYR A CA 1
ATOM 715 C C . TYR A 1 87 ? -7.160 1.747 9.807 1.00 90.44 87 TYR A C 1
ATOM 717 O O . TYR A 1 87 ? -6.356 2.547 9.331 1.00 90.44 87 TYR A O 1
ATOM 725 N N . VAL A 1 88 ? -7.432 0.576 9.237 1.00 93.88 88 VAL A N 1
ATOM 726 C CA . VAL A 1 88 ? -6.795 0.041 8.030 1.00 93.88 88 VAL A CA 1
ATOM 727 C C . VAL A 1 88 ? -7.813 -0.106 6.912 1.00 93.88 88 VAL A C 1
ATOM 729 O O . VAL A 1 88 ? -9.013 -0.223 7.157 1.00 93.88 88 VAL A O 1
ATOM 732 N N . TRP A 1 89 ? -7.339 -0.153 5.675 1.00 96.12 89 TRP A N 1
ATOM 733 C CA . TRP A 1 89 ? -8.190 -0.330 4.507 1.00 96.12 89 TRP A CA 1
ATOM 734 C C . TRP A 1 89 ? -7.954 -1.684 3.844 1.00 96.12 89 TRP A C 1
ATOM 736 O O . TRP A 1 89 ? -6.815 -2.126 3.700 1.00 96.12 89 TRP A O 1
ATOM 746 N N . GLN A 1 90 ? -9.022 -2.347 3.410 1.00 96.00 90 GLN A N 1
ATOM 747 C CA . GLN A 1 90 ? -8.946 -3.601 2.670 1.00 96.00 90 GLN A CA 1
ATOM 748 C C . GLN A 1 90 ? -9.631 -3.459 1.303 1.00 96.00 90 GLN A C 1
ATOM 750 O O . GLN A 1 90 ? -10.851 -3.284 1.270 1.00 96.00 90 GLN A O 1
ATOM 755 N N . PRO A 1 91 ? -8.915 -3.604 0.169 1.00 96.56 91 PRO A N 1
ATOM 756 C CA . PRO A 1 91 ? -9.557 -3.602 -1.142 1.00 96.56 91 PRO A CA 1
ATOM 757 C C . PRO A 1 91 ? -10.500 -4.795 -1.277 1.00 96.56 91 PRO A C 1
ATOM 759 O O . PRO A 1 91 ? -10.228 -5.885 -0.763 1.00 96.56 91 PRO A O 1
ATOM 762 N N . ARG A 1 92 ? -11.579 -4.641 -2.051 1.00 95.00 92 ARG A N 1
ATOM 763 C CA . ARG A 1 92 ? -12.501 -5.758 -2.325 1.00 95.00 92 ARG A CA 1
ATOM 764 C C . ARG A 1 92 ? -11.793 -6.952 -2.978 1.00 95.00 92 ARG A C 1
ATOM 766 O O . ARG A 1 92 ? -12.163 -8.095 -2.723 1.00 95.00 92 ARG A O 1
ATOM 773 N N . GLN A 1 93 ? -10.742 -6.711 -3.760 1.00 93.19 93 GLN A N 1
ATOM 774 C CA . GLN A 1 93 ? -9.919 -7.749 -4.383 1.00 93.19 93 GLN A CA 1
ATOM 775 C C . GLN A 1 93 ? -9.157 -8.602 -3.350 1.00 93.19 93 GLN A C 1
ATOM 777 O O . GLN A 1 93 ? -9.003 -9.805 -3.564 1.00 93.19 93 GLN A O 1
ATOM 782 N N . ALA A 1 94 ? -8.772 -8.035 -2.197 1.00 91.94 94 ALA A N 1
ATOM 783 C CA . ALA A 1 94 ? -8.071 -8.757 -1.126 1.00 91.94 94 ALA A CA 1
ATOM 784 C C . ALA A 1 94 ? -8.933 -9.800 -0.399 1.00 91.94 94 ALA A C 1
ATOM 786 O O . ALA A 1 94 ? -8.402 -10.570 0.402 1.00 91.94 94 ALA A O 1
ATOM 787 N N . GLN A 1 95 ? -10.241 -9.868 -0.682 1.00 87.62 95 GLN A N 1
ATOM 788 C CA . GLN A 1 95 ? -11.082 -10.986 -0.241 1.00 87.62 95 GLN A CA 1
ATOM 789 C C . GLN A 1 95 ? -10.686 -12.299 -0.942 1.00 87.62 95 GLN A C 1
ATOM 791 O O . GLN A 1 95 ? -10.911 -13.388 -0.409 1.00 87.62 95 GLN A O 1
ATOM 796 N N . SER A 1 96 ? -10.071 -12.219 -2.129 1.00 88.12 96 SER A N 1
ATOM 797 C CA . SER A 1 96 ? -9.488 -13.384 -2.787 1.00 88.12 96 SER A CA 1
ATOM 798 C C . SER A 1 96 ? -8.164 -13.774 -2.137 1.00 88.12 96 SER A C 1
ATOM 800 O O . SER A 1 96 ? -7.267 -12.953 -1.960 1.00 88.12 96 SER A O 1
ATOM 802 N N . ARG A 1 97 ? -7.984 -15.075 -1.886 1.00 81.81 97 ARG A N 1
ATOM 803 C CA . ARG A 1 97 ? -6.720 -15.627 -1.367 1.00 81.81 97 ARG A CA 1
ATOM 804 C C . ARG A 1 97 ? -5.558 -15.543 -2.358 1.00 81.81 97 ARG A C 1
ATOM 806 O O . ARG A 1 97 ? -4.417 -15.714 -1.941 1.00 81.81 97 ARG A O 1
ATOM 813 N N . THR A 1 98 ? -5.845 -15.341 -3.642 1.00 84.94 98 THR A N 1
ATOM 814 C CA . THR A 1 98 ? -4.831 -15.244 -4.702 1.00 84.94 98 THR A CA 1
ATOM 815 C C . THR A 1 98 ? -4.379 -13.812 -4.955 1.00 84.94 98 THR A C 1
ATOM 817 O O . THR A 1 98 ? -3.353 -13.616 -5.598 1.00 84.94 98 THR A O 1
ATOM 820 N N . TRP A 1 99 ? -5.136 -12.821 -4.476 1.00 90.88 99 TRP A N 1
ATOM 821 C CA . TRP A 1 99 ? -4.767 -11.423 -4.629 1.00 90.88 99 TRP A CA 1
ATOM 822 C C . TRP A 1 99 ? -3.693 -11.050 -3.609 1.00 90.88 99 TRP A C 1
ATOM 824 O O . TRP A 1 99 ? -3.738 -11.463 -2.445 1.00 90.88 99 TRP A O 1
ATOM 834 N N . ARG A 1 100 ? -2.724 -10.254 -4.053 1.00 92.12 100 ARG A N 1
ATOM 835 C CA . ARG A 1 100 ? -1.684 -9.679 -3.204 1.00 92.12 100 ARG A CA 1
ATOM 836 C C . ARG A 1 100 ? -1.190 -8.359 -3.805 1.00 92.12 100 ARG A C 1
ATOM 838 O O . ARG A 1 100 ? -1.184 -8.228 -5.030 1.00 92.12 100 ARG A O 1
ATOM 845 N N . PRO A 1 101 ? -0.751 -7.409 -2.971 1.00 94.19 101 PRO A N 1
ATOM 846 C CA . PRO A 1 101 ? -0.184 -6.149 -3.438 1.00 9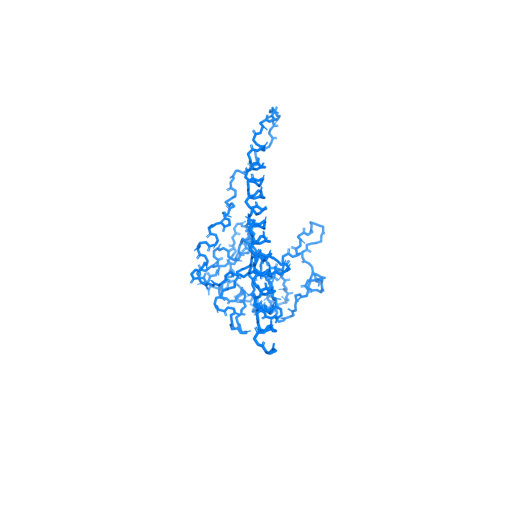4.19 101 PRO A CA 1
ATOM 847 C C . PRO A 1 101 ? 1.044 -6.368 -4.331 1.00 94.19 101 PRO A C 1
ATOM 849 O O . PRO A 1 101 ? 1.749 -7.370 -4.199 1.00 94.19 101 PRO A O 1
ATOM 852 N N . TYR A 1 102 ? 1.315 -5.398 -5.206 1.00 93.94 102 TYR A N 1
ATOM 853 C CA . TYR A 1 102 ? 2.446 -5.403 -6.143 1.00 93.94 102 TYR A CA 1
ATOM 854 C C . TYR A 1 102 ? 2.425 -6.567 -7.153 1.00 93.94 102 TYR A C 1
ATOM 856 O O . TYR A 1 102 ? 3.475 -7.122 -7.485 1.00 93.94 102 TYR A O 1
ATOM 864 N N . THR A 1 103 ? 1.236 -6.960 -7.627 1.00 92.81 103 THR A N 1
ATOM 865 C CA . THR A 1 103 ? 1.087 -7.969 -8.698 1.00 92.81 103 THR A CA 1
ATOM 866 C C . THR A 1 103 ? 0.378 -7.483 -9.950 1.00 92.81 103 THR A C 1
ATOM 868 O O . THR A 1 103 ? 0.624 -8.050 -11.009 1.00 92.81 103 THR A O 1
ATOM 871 N N . ASP A 1 104 ? -0.468 -6.459 -9.841 1.00 93.75 104 ASP A N 1
ATOM 872 C CA . ASP A 1 104 ? -1.195 -5.874 -10.969 1.00 93.75 104 ASP A CA 1
ATOM 873 C C . ASP A 1 104 ? -0.635 -4.478 -11.281 1.00 93.75 104 ASP A C 1
ATOM 875 O O . ASP A 1 104 ? -0.981 -3.468 -10.648 1.00 93.75 104 ASP A O 1
ATOM 879 N N . GLY A 1 105 ? 0.359 -4.461 -12.168 1.00 93.00 105 GLY A N 1
ATOM 880 C CA . GLY A 1 105 ? 1.200 -3.305 -12.451 1.00 93.00 105 GLY A CA 1
ATOM 881 C C . GLY A 1 105 ? 2.600 -3.695 -12.917 1.00 93.00 105 GLY A C 1
ATOM 882 O O . GLY A 1 105 ? 2.891 -4.868 -13.163 1.00 93.00 105 GLY A O 1
ATOM 883 N N . HIS A 1 106 ? 3.473 -2.700 -13.015 1.00 93.06 106 HIS A N 1
ATOM 884 C CA . HIS A 1 106 ? 4.848 -2.857 -13.476 1.00 93.06 106 HIS A CA 1
ATOM 885 C C . HIS A 1 106 ? 5.797 -1.880 -12.770 1.00 93.06 106 HIS A C 1
ATOM 887 O O . HIS A 1 106 ? 5.381 -0.905 -12.138 1.00 93.06 106 HIS A O 1
ATOM 893 N N . TRP A 1 107 ? 7.097 -2.159 -12.851 1.00 93.25 107 TRP A N 1
ATOM 894 C CA . TRP A 1 107 ? 8.138 -1.278 -12.331 1.00 93.25 107 TRP A CA 1
ATOM 895 C C . TRP A 1 107 ? 8.618 -0.333 -13.425 1.00 93.25 107 TRP A C 1
ATOM 897 O O . TRP A 1 107 ? 8.882 -0.761 -14.542 1.00 93.25 107 TRP A O 1
ATOM 907 N N . VAL A 1 108 ? 8.779 0.943 -13.083 1.00 92.12 108 VAL A N 1
ATOM 908 C CA . VAL A 1 108 ? 9.360 1.955 -13.972 1.00 92.12 108 VAL A CA 1
ATOM 909 C C . VAL A 1 108 ? 10.538 2.609 -13.272 1.00 92.12 108 VAL A C 1
ATOM 911 O O . VAL A 1 108 ? 10.447 2.994 -12.102 1.00 92.12 108 VAL A O 1
ATOM 914 N N . TYR A 1 109 ? 11.654 2.759 -13.981 1.00 89.25 109 TYR A N 1
ATOM 915 C CA . TYR A 1 109 ? 12.785 3.517 -13.462 1.00 89.25 109 TYR A CA 1
ATOM 916 C C . TYR A 1 109 ? 12.547 5.023 -13.627 1.00 89.25 109 TYR A C 1
ATOM 918 O O . TYR A 1 109 ? 12.421 5.534 -14.739 1.00 89.25 109 TYR A O 1
ATOM 926 N N . THR A 1 110 ? 12.490 5.735 -12.504 1.00 89.81 110 THR A N 1
ATOM 927 C CA . THR A 1 110 ? 12.233 7.182 -12.425 1.00 89.81 110 THR A CA 1
ATOM 928 C C . THR A 1 110 ? 13.425 7.921 -11.809 1.00 89.81 110 THR A C 1
ATOM 930 O O . THR A 1 110 ? 14.412 7.308 -11.399 1.00 89.81 110 THR A O 1
ATOM 933 N N . ASP A 1 111 ? 13.346 9.246 -11.708 1.00 90.81 111 ASP A N 1
ATOM 934 C CA . ASP A 1 111 ? 14.341 10.095 -11.036 1.00 90.81 111 ASP A CA 1
ATOM 935 C C . ASP A 1 111 ? 14.493 9.792 -9.534 1.00 90.81 111 ASP A C 1
ATOM 937 O O . ASP A 1 111 ? 15.552 10.019 -8.950 1.00 90.81 111 ASP A O 1
ATOM 941 N N . VAL A 1 112 ? 13.458 9.212 -8.929 1.00 83.94 112 VAL A N 1
ATOM 942 C CA . VAL A 1 112 ? 13.416 8.768 -7.529 1.00 83.94 112 VAL A CA 1
ATOM 943 C C . VAL A 1 112 ? 13.629 7.255 -7.364 1.00 83.94 112 VAL A C 1
ATOM 945 O O . VAL A 1 112 ? 13.452 6.718 -6.271 1.00 83.94 112 VAL A O 1
ATOM 948 N N . GLY A 1 113 ? 14.068 6.569 -8.427 1.00 89.69 113 GLY A N 1
ATOM 949 C CA . GLY A 1 113 ? 14.389 5.140 -8.443 1.00 89.69 113 GLY A CA 1
ATOM 950 C C . GLY A 1 113 ? 13.289 4.267 -9.049 1.00 89.69 113 GLY A C 1
ATOM 951 O O . GLY A 1 113 ? 12.440 4.745 -9.802 1.00 89.69 113 GLY A O 1
ATOM 952 N N . TRP A 1 114 ? 13.329 2.965 -8.746 1.00 89.38 114 TRP A N 1
ATOM 953 C CA . TRP A 1 114 ? 12.305 2.008 -9.175 1.00 89.38 114 TRP A CA 1
ATOM 954 C C . TRP A 1 114 ? 10.973 2.312 -8.492 1.00 89.38 114 TRP A C 1
ATOM 956 O O . TRP A 1 114 ? 10.832 2.114 -7.285 1.00 89.38 114 TRP A O 1
ATOM 966 N N . THR A 1 115 ? 10.011 2.773 -9.285 1.00 92.31 115 THR A N 1
ATOM 967 C CA . THR A 1 115 ? 8.670 3.168 -8.854 1.00 92.31 115 THR A CA 1
ATOM 968 C C . THR A 1 115 ? 7.659 2.149 -9.346 1.00 92.31 115 THR A C 1
ATOM 970 O O . THR A 1 115 ? 7.693 1.745 -10.508 1.00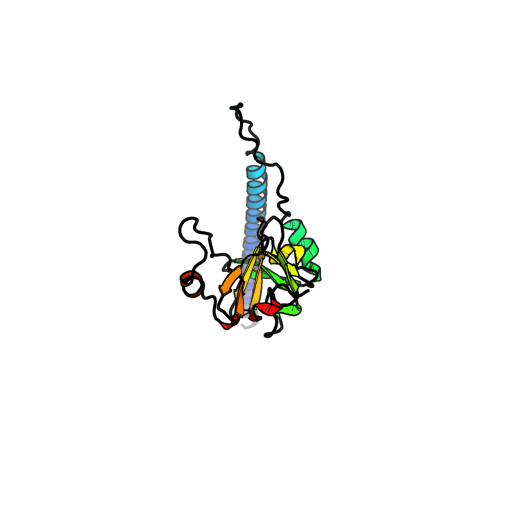 92.31 115 THR A O 1
ATOM 973 N N . TRP A 1 116 ? 6.765 1.725 -8.456 1.00 94.31 116 TRP A N 1
ATOM 974 C CA . TRP A 1 116 ? 5.674 0.835 -8.833 1.00 94.31 116 TRP A CA 1
ATOM 975 C C . TRP A 1 116 ? 4.555 1.633 -9.498 1.00 94.31 116 TRP A C 1
ATOM 977 O O . TRP A 1 116 ? 4.054 2.596 -8.919 1.00 94.31 116 TRP A O 1
ATOM 987 N N . VAL A 1 117 ? 4.143 1.211 -10.689 1.00 94.31 117 VAL A N 1
ATOM 988 C CA . VAL A 1 117 ? 2.982 1.742 -11.403 1.00 94.31 117 VAL A CA 1
ATOM 989 C C . VAL A 1 117 ? 1.905 0.669 -11.378 1.00 94.31 117 VAL A C 1
ATOM 991 O O . VAL A 1 117 ? 2.064 -0.392 -11.974 1.00 94.31 117 VAL A O 1
ATOM 994 N N . SER A 1 118 ? 0.826 0.923 -10.641 1.00 94.44 118 SER A N 1
ATOM 995 C CA . SER A 1 118 ? -0.283 -0.022 -10.519 1.00 94.44 118 SER A CA 1
ATOM 996 C C . SER A 1 118 ? -1.390 0.269 -11.524 1.00 94.44 118 SER A C 1
ATOM 998 O O . SER A 1 118 ? -1.742 1.429 -11.732 1.00 94.44 118 SER A O 1
ATOM 1000 N N . GLU A 1 119 ? -1.999 -0.794 -12.047 1.00 94.69 119 GLU A N 1
ATOM 1001 C CA . GLU A 1 119 ? -3.233 -0.726 -12.845 1.00 94.69 119 GLU A CA 1
ATOM 1002 C C . GLU A 1 119 ? -4.496 -0.652 -11.963 1.00 94.69 119 GLU A C 1
ATOM 1004 O O . GLU A 1 119 ? -5.618 -0.456 -12.438 1.00 94.69 119 GLU A O 1
ATOM 1009 N N . GLU A 1 120 ? -4.335 -0.788 -10.644 1.00 95.31 120 GLU A N 1
ATOM 1010 C CA . GLU A 1 120 ? -5.440 -0.772 -9.698 1.00 95.31 120 GLU A CA 1
ATOM 1011 C C . GLU A 1 120 ? -5.874 0.670 -9.386 1.00 95.31 120 GLU A C 1
ATOM 1013 O O . GLU A 1 120 ? -5.043 1.541 -9.107 1.00 95.31 120 GLU A O 1
ATOM 1018 N N . PRO A 1 121 ? -7.188 0.955 -9.321 1.00 94.25 121 PRO A N 1
ATOM 1019 C CA . PRO A 1 121 ? -7.699 2.325 -9.209 1.00 94.25 121 PRO A CA 1
ATOM 1020 C C . PRO A 1 121 ? -7.391 3.006 -7.863 1.00 94.25 121 PRO A C 1
ATOM 1022 O O . PRO A 1 121 ? -7.580 4.213 -7.714 1.00 94.25 121 PRO A O 1
ATOM 1025 N N . PHE A 1 122 ? -6.932 2.241 -6.875 1.00 94.75 122 PHE A N 1
ATOM 1026 C CA . PHE A 1 122 ? -6.500 2.716 -5.560 1.00 94.75 122 PHE A CA 1
ATOM 1027 C C . PHE A 1 122 ? -4.974 2.868 -5.444 1.00 94.75 122 PHE A C 1
ATOM 1029 O O . PHE A 1 122 ? -4.478 3.376 -4.435 1.00 94.75 122 PHE A O 1
ATOM 1036 N N . GLY A 1 123 ? -4.223 2.453 -6.471 1.00 93.94 123 GLY A N 1
ATOM 1037 C CA . GLY A 1 123 ? -2.774 2.308 -6.399 1.00 93.94 123 GLY A CA 1
ATOM 1038 C C . GLY A 1 123 ? -2.012 3.614 -6.179 1.00 93.94 123 GLY A C 1
ATOM 1039 O O . GLY A 1 123 ? -0.981 3.607 -5.506 1.00 93.94 123 GLY A O 1
ATOM 1040 N N . TRP A 1 124 ? -2.569 4.739 -6.643 1.00 90.94 124 TRP A N 1
ATOM 1041 C CA . TRP A 1 124 ? -2.014 6.084 -6.443 1.00 90.94 124 TRP A CA 1
ATOM 1042 C C . TRP A 1 124 ? -1.756 6.411 -4.961 1.00 90.94 124 TRP A C 1
ATOM 1044 O O . TRP A 1 124 ? -0.818 7.142 -4.646 1.00 90.94 124 TRP A O 1
ATOM 1054 N N . ALA A 1 125 ? -2.574 5.865 -4.053 1.00 92.56 125 ALA A N 1
A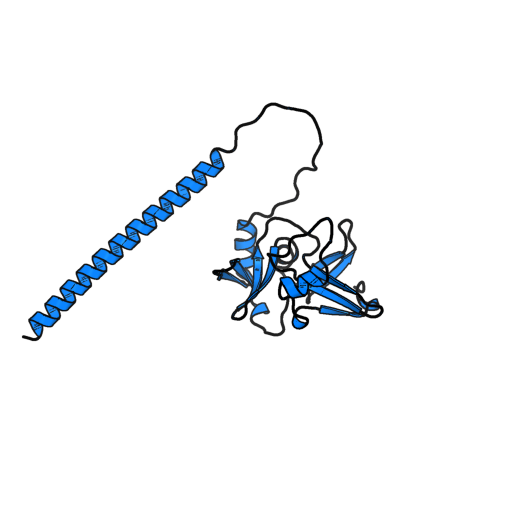TOM 1055 C CA . ALA A 1 125 ? -2.411 6.027 -2.615 1.00 92.56 125 ALA A CA 1
ATOM 1056 C C . ALA A 1 125 ? -1.668 4.833 -2.021 1.00 92.56 125 ALA A C 1
ATOM 1058 O O . ALA A 1 125 ? -0.623 4.986 -1.389 1.00 92.56 125 ALA A O 1
ATOM 1059 N N . THR A 1 126 ? -2.194 3.625 -2.226 1.00 95.25 126 THR A N 1
ATOM 1060 C CA . THR A 1 126 ? -1.844 2.489 -1.368 1.00 95.25 126 THR A CA 1
ATOM 1061 C C . THR A 1 126 ? -0.430 1.963 -1.570 1.00 95.25 126 THR A C 1
ATOM 1063 O O . THR A 1 126 ? 0.132 1.343 -0.669 1.00 95.25 126 THR A O 1
ATOM 1066 N N . TYR A 1 127 ? 0.165 2.201 -2.739 1.00 95.44 127 TYR A N 1
ATOM 1067 C CA . TYR A 1 127 ? 1.531 1.763 -3.034 1.00 95.44 127 TYR A CA 1
ATOM 1068 C C . TYR A 1 127 ? 2.605 2.779 -2.657 1.00 95.44 127 TYR A C 1
ATOM 1070 O O . TYR A 1 127 ? 3.780 2.409 -2.582 1.00 95.44 127 TYR A O 1
ATOM 1078 N N . HIS A 1 128 ? 2.201 4.017 -2.362 1.00 94.06 128 HIS A N 1
ATOM 1079 C CA . HIS A 1 128 ? 3.118 5.131 -2.148 1.00 94.06 128 HIS A CA 1
ATOM 1080 C C . HIS A 1 128 ? 3.007 5.761 -0.760 1.00 94.06 128 HIS A C 1
ATOM 1082 O O . HIS A 1 128 ? 4.027 6.155 -0.203 1.00 94.06 128 HIS A O 1
ATOM 1088 N N . TYR A 1 129 ? 1.808 5.804 -0.179 1.00 92.06 129 TYR A N 1
ATOM 1089 C CA . TYR A 1 129 ? 1.486 6.519 1.058 1.00 92.06 129 TYR A CA 1
ATOM 1090 C C . TYR A 1 129 ? 1.054 5.574 2.188 1.00 92.06 129 TYR A C 1
ATOM 1092 O O . TYR A 1 129 ? -0.009 5.719 2.776 1.00 92.06 129 TYR A O 1
ATOM 1100 N N . GLY A 1 130 ? 1.838 4.540 2.483 1.00 90.88 130 GLY A N 1
ATOM 1101 C CA . GLY A 1 130 ? 1.496 3.604 3.555 1.00 90.88 130 GLY A CA 1
ATOM 1102 C C . GLY A 1 130 ? 2.209 2.274 3.428 1.00 90.88 130 GLY A C 1
ATOM 1103 O O . GLY A 1 130 ? 3.275 2.184 2.814 1.00 90.88 130 GLY A O 1
ATOM 1104 N N . ARG A 1 131 ? 1.654 1.242 4.062 1.00 91.00 131 ARG A N 1
ATOM 1105 C CA . ARG A 1 131 ? 2.275 -0.086 4.153 1.00 91.00 131 ARG A CA 1
ATOM 1106 C C . ARG A 1 131 ? 1.238 -1.180 4.007 1.00 91.00 131 ARG A C 1
ATOM 1108 O O . ARG A 1 131 ? 0.160 -1.099 4.585 1.00 91.00 131 ARG A O 1
ATOM 1115 N N . TRP A 1 132 ? 1.581 -2.225 3.267 1.00 92.75 132 TRP A N 1
ATOM 1116 C CA . TRP A 1 132 ? 0.761 -3.427 3.192 1.00 92.75 132 TRP A CA 1
ATOM 1117 C C . TRP A 1 132 ? 1.201 -4.421 4.260 1.00 92.75 132 TRP A C 1
ATOM 1119 O O . TRP A 1 132 ? 2.388 -4.698 4.406 1.00 92.75 132 TRP A O 1
ATOM 1129 N N . THR A 1 133 ? 0.239 -4.990 4.977 1.00 88.12 133 THR A N 1
ATOM 1130 C CA . THR A 1 133 ? 0.466 -6.080 5.931 1.00 88.12 133 THR A CA 1
ATOM 1131 C C . THR A 1 133 ? -0.606 -7.147 5.768 1.00 88.12 133 THR A C 1
ATOM 1133 O O . THR A 1 133 ? -1.697 -6.884 5.254 1.00 88.12 133 THR A O 1
ATOM 1136 N N . ARG A 1 134 ? -0.300 -8.379 6.174 1.00 85.62 134 ARG A N 1
ATOM 1137 C CA . ARG A 1 134 ? -1.211 -9.515 6.050 1.00 85.62 134 ARG A CA 1
ATOM 1138 C C . ARG A 1 134 ? -1.634 -10.007 7.426 1.00 85.62 134 ARG A C 1
ATOM 1140 O O . ARG A 1 134 ? -0.849 -10.588 8.166 1.00 85.62 134 ARG A O 1
ATOM 1147 N N . LEU A 1 135 ? -2.911 -9.836 7.745 1.00 83.50 135 LEU A N 1
ATOM 1148 C CA . LEU A 1 135 ? -3.499 -10.284 9.006 1.00 83.50 135 LEU A CA 1
ATOM 1149 C C . LEU A 1 135 ? -4.095 -11.689 8.848 1.00 83.50 135 LEU A C 1
ATOM 1151 O O . LEU A 1 135 ? -4.844 -11.939 7.902 1.00 83.50 135 LEU A O 1
ATOM 1155 N N . ARG A 1 136 ? -3.831 -12.603 9.796 1.00 77.69 136 ARG A N 1
ATOM 1156 C CA . ARG A 1 136 ? -4.199 -14.038 9.688 1.00 77.69 136 ARG A CA 1
ATOM 1157 C C . ARG A 1 136 ? -5.679 -14.297 9.369 1.00 77.69 136 ARG A C 1
ATOM 1159 O O . ARG A 1 136 ? -5.978 -15.218 8.616 1.00 77.69 136 ARG A O 1
ATOM 1166 N N . ASN A 1 137 ? -6.589 -13.484 9.909 1.00 79.44 137 ASN A N 1
ATOM 1167 C CA . ASN A 1 137 ? -8.040 -13.688 9.789 1.00 79.44 137 ASN A CA 1
ATOM 1168 C C . ASN A 1 137 ? -8.726 -12.739 8.794 1.00 79.44 137 ASN A C 1
ATOM 1170 O O . ASN A 1 137 ? -9.933 -12.844 8.593 1.00 79.44 137 ASN A O 1
ATOM 1174 N N . ILE A 1 138 ? -7.984 -11.799 8.203 1.00 82.94 138 ILE A N 1
ATOM 1175 C CA . ILE A 1 138 ? -8.539 -10.755 7.325 1.00 82.94 138 ILE A CA 1
ATOM 1176 C C . ILE A 1 138 ? -7.921 -10.836 5.927 1.00 82.94 138 ILE A C 1
ATOM 1178 O O . ILE A 1 138 ? -8.626 -10.636 4.944 1.00 82.94 138 ILE A O 1
ATOM 1182 N N . GLY A 1 139 ? -6.639 -11.190 5.818 1.00 86.81 139 GLY A N 1
ATOM 1183 C CA . GLY A 1 139 ? -5.878 -11.131 4.574 1.00 86.81 139 GLY A CA 1
ATOM 1184 C C . GLY A 1 139 ? -5.054 -9.850 4.485 1.00 86.81 139 GLY A C 1
ATOM 1185 O O . GLY A 1 139 ? -4.633 -9.303 5.504 1.00 86.81 139 GLY A O 1
ATOM 1186 N N . TRP A 1 140 ? -4.781 -9.405 3.261 1.00 92.19 140 TRP A N 1
ATOM 1187 C CA . TRP A 1 140 ? -4.020 -8.183 3.020 1.00 92.19 140 TRP A CA 1
ATOM 1188 C C . TRP A 1 140 ? -4.831 -6.945 3.391 1.00 92.19 140 TRP A C 1
ATOM 1190 O O . TRP A 1 140 ? -5.979 -6.800 2.969 1.00 92.19 140 TRP A O 1
ATOM 1200 N N . VAL A 1 141 ? -4.204 -6.058 4.153 1.00 93.19 141 VAL A N 1
ATOM 1201 C CA . VAL A 1 141 ? -4.725 -4.743 4.517 1.00 93.19 141 VAL A CA 1
ATOM 1202 C C . VAL A 1 141 ? -3.641 -3.696 4.315 1.00 93.19 141 VAL A C 1
ATOM 1204 O O . VAL A 1 141 ? -2.445 -3.975 4.434 1.00 93.19 141 VAL A O 1
ATOM 1207 N N . TRP A 1 142 ? -4.073 -2.486 4.006 1.00 95.94 142 TRP A N 1
ATOM 1208 C CA . TRP A 1 142 ? -3.222 -1.323 3.885 1.00 95.94 142 TRP A CA 1
ATOM 1209 C C . TRP A 1 142 ? -3.347 -0.458 5.133 1.00 95.94 142 TRP A C 1
ATOM 1211 O O . TRP A 1 142 ? -4.449 -0.081 5.538 1.00 95.94 142 TRP A O 1
ATOM 1221 N N . VAL A 1 143 ? -2.203 -0.149 5.729 1.00 94.31 143 VAL A N 1
ATOM 1222 C CA . VAL A 1 143 ? -2.063 0.785 6.839 1.00 94.31 143 VAL A CA 1
ATOM 1223 C C . VAL A 1 143 ? -1.699 2.150 6.251 1.00 94.31 143 VAL A C 1
ATOM 1225 O O . VAL A 1 143 ? -0.634 2.262 5.628 1.00 94.31 143 VAL A O 1
ATOM 1228 N N . PRO A 1 144 ? -2.563 3.169 6.412 1.00 93.00 144 PRO A N 1
ATOM 1229 C CA . PRO A 1 144 ? -2.311 4.505 5.892 1.00 93.00 144 PRO A CA 1
ATOM 1230 C C . PRO A 1 144 ? -1.028 5.126 6.456 1.00 93.00 144 PRO A C 1
ATOM 1232 O O . PRO A 1 144 ? -0.707 4.957 7.632 1.00 93.00 144 PRO A O 1
ATOM 1235 N N . GLY A 1 145 ? -0.327 5.894 5.627 1.00 89.75 145 GLY A N 1
ATOM 1236 C CA . GLY A 1 145 ? 0.771 6.769 6.026 1.00 89.75 145 GLY A CA 1
ATOM 1237 C C . GLY A 1 145 ? 0.747 8.061 5.210 1.00 89.75 145 GLY A C 1
ATOM 1238 O O . GLY A 1 145 ? 0.110 8.143 4.169 1.00 89.75 145 GLY A O 1
ATOM 1239 N N . ASP A 1 146 ? 1.438 9.092 5.669 1.00 85.75 146 ASP A N 1
ATOM 1240 C CA . ASP A 1 146 ? 1.518 10.393 4.990 1.00 85.75 146 ASP A CA 1
ATOM 1241 C C . ASP A 1 146 ? 2.832 10.587 4.215 1.00 85.75 146 ASP A C 1
ATOM 1243 O O . ASP A 1 146 ? 2.951 11.489 3.381 1.00 85.75 146 ASP A O 1
ATOM 1247 N N . GLU A 1 147 ? 3.812 9.712 4.443 1.00 87.31 147 GLU A N 1
ATOM 1248 C CA . GLU A 1 147 ? 5.086 9.721 3.740 1.00 87.31 147 GLU A CA 1
ATOM 1249 C C . GLU A 1 147 ? 5.002 8.993 2.393 1.00 87.31 147 GLU A C 1
ATOM 1251 O O . GLU A 1 147 ? 4.692 7.802 2.323 1.00 87.31 147 GLU A O 1
ATOM 1256 N N . TRP A 1 148 ? 5.359 9.707 1.322 1.00 90.75 148 TRP A N 1
ATOM 1257 C CA . TRP A 1 148 ? 5.480 9.144 -0.021 1.00 90.75 148 TRP A CA 1
ATOM 1258 C C . TRP A 1 148 ? 6.782 8.346 -0.211 1.00 90.75 148 TRP A C 1
ATOM 1260 O O . TRP A 1 148 ? 7.861 8.783 0.197 1.00 90.75 148 TRP A O 1
ATOM 1270 N N . ALA A 1 149 ? 6.723 7.239 -0.944 1.00 88.81 149 ALA A N 1
ATOM 1271 C CA . ALA A 1 149 ? 7.893 6.582 -1.525 1.00 88.81 149 ALA A CA 1
ATOM 1272 C C . ALA A 1 149 ? 7.559 5.987 -2.902 1.00 88.81 149 ALA A C 1
ATOM 1274 O O . ALA A 1 149 ? 6.390 5.694 -3.175 1.00 88.81 149 ALA A O 1
ATOM 1275 N N . PRO A 1 150 ? 8.571 5.745 -3.758 1.00 90.00 150 PRO A N 1
ATOM 1276 C CA . PRO A 1 150 ? 8.354 5.098 -5.053 1.00 90.00 150 PRO A CA 1
ATOM 1277 C C . PRO A 1 150 ? 7.757 3.689 -4.905 1.00 90.00 150 PRO A C 1
ATOM 1279 O O . PRO A 1 150 ? 6.937 3.276 -5.723 1.00 90.00 150 PRO A O 1
ATOM 1282 N N . ALA A 1 151 ? 8.126 2.981 -3.833 1.00 91.69 151 ALA A N 1
ATOM 1283 C CA . ALA A 1 151 ? 7.469 1.783 -3.323 1.00 91.69 151 ALA A CA 1
ATOM 1284 C C . ALA A 1 151 ? 8.001 1.436 -1.922 1.00 91.69 151 ALA A C 1
ATOM 1286 O O . ALA A 1 151 ? 9.109 1.831 -1.551 1.00 91.69 151 ALA A O 1
ATOM 1287 N N . TRP A 1 152 ? 7.249 0.628 -1.174 1.00 90.50 152 TRP A N 1
ATOM 1288 C CA . TRP A 1 152 ? 7.626 0.132 0.150 1.00 90.50 152 TRP A CA 1
ATOM 1289 C C . TRP A 1 152 ? 7.820 -1.387 0.116 1.00 90.50 152 TRP A C 1
ATOM 1291 O O . TRP A 1 152 ? 6.978 -2.145 0.597 1.00 90.50 152 TRP A O 1
ATOM 1301 N N . VAL A 1 153 ? 8.931 -1.833 -0.484 1.00 89.88 153 VAL A N 1
ATOM 1302 C CA . VAL A 1 153 ? 9.221 -3.259 -0.712 1.00 89.88 153 VAL A CA 1
ATOM 1303 C C . VAL A 1 153 ? 10.615 -3.692 -0.246 1.00 89.88 153 VAL A C 1
ATOM 1305 O O . VAL A 1 153 ? 11.571 -2.918 -0.266 1.00 89.88 153 VAL A O 1
ATOM 1308 N N . SER A 1 154 ? 10.725 -4.962 0.143 1.00 84.62 154 SER A N 1
ATOM 1309 C CA . SER A 1 154 ? 11.982 -5.695 0.307 1.00 84.62 154 SER A CA 1
ATOM 1310 C C . SER A 1 154 ? 12.373 -6.316 -1.031 1.00 84.62 154 SER A C 1
ATOM 1312 O O . SER A 1 154 ? 11.559 -7.005 -1.646 1.00 84.62 154 SER A O 1
ATOM 1314 N N . TRP A 1 155 ? 13.614 -6.109 -1.473 1.00 84.88 155 TRP A N 1
ATOM 1315 C CA . TRP A 1 155 ? 14.123 -6.627 -2.745 1.00 84.88 155 TRP A CA 1
ATOM 1316 C C . TRP A 1 155 ? 14.898 -7.935 -2.577 1.00 84.88 155 TRP A C 1
ATOM 1318 O O . TRP A 1 155 ? 15.688 -8.112 -1.649 1.00 84.88 155 TRP A O 1
ATOM 1328 N N . ARG A 1 156 ? 14.741 -8.833 -3.548 1.00 82.50 156 ARG A N 1
ATOM 1329 C CA . ARG A 1 156 ? 15.531 -10.053 -3.731 1.00 82.50 156 ARG A CA 1
ATOM 1330 C C . ARG A 1 156 ? 16.036 -10.100 -5.163 1.00 82.50 156 ARG A C 1
ATOM 1332 O O . ARG A 1 156 ? 15.311 -9.771 -6.095 1.00 82.50 156 ARG A O 1
ATOM 1339 N N . LYS A 1 157 ? 17.283 -10.524 -5.349 1.00 85.00 157 LYS A N 1
ATOM 1340 C CA . LYS A 1 157 ? 17.873 -10.664 -6.679 1.00 85.00 157 LYS A CA 1
ATOM 1341 C C . LYS A 1 157 ? 18.783 -11.879 -6.738 1.00 85.00 157 LYS A C 1
ATOM 1343 O O . LYS A 1 157 ? 19.607 -12.082 -5.848 1.00 85.00 157 LYS A O 1
ATOM 1348 N N . SER A 1 158 ? 18.644 -12.649 -7.807 1.00 87.56 158 SER A N 1
ATOM 1349 C CA . SER A 1 158 ? 19.599 -13.662 -8.249 1.00 87.56 158 SER A CA 1
ATOM 1350 C C . SER A 1 158 ? 20.092 -13.325 -9.663 1.00 87.56 158 SER A C 1
ATOM 1352 O O . SER A 1 158 ? 19.826 -12.238 -10.182 1.00 87.56 158 SER A O 1
ATOM 1354 N N . SER A 1 159 ? 20.846 -14.233 -10.287 1.00 87.38 159 SER A N 1
ATOM 1355 C CA . SER A 1 159 ? 21.186 -14.139 -11.713 1.00 87.38 159 SER A CA 1
ATOM 1356 C C . SER A 1 159 ? 19.935 -14.092 -12.591 1.00 87.38 159 SER A C 1
ATOM 1358 O O . SER A 1 159 ? 19.848 -13.282 -13.513 1.00 87.38 159 SER A O 1
ATOM 1360 N N . ASP A 1 160 ? 18.952 -14.928 -12.268 1.00 92.75 160 ASP A N 1
ATOM 1361 C CA . ASP A 1 160 ? 17.852 -15.251 -13.175 1.00 92.75 160 ASP A CA 1
ATOM 1362 C C . ASP A 1 160 ? 16.538 -14.572 -12.792 1.00 92.75 160 ASP A C 1
ATOM 1364 O O . ASP A 1 160 ? 15.681 -14.393 -13.654 1.00 92.75 160 ASP A O 1
ATOM 1368 N N . TYR A 1 161 ? 16.389 -14.155 -11.530 1.00 90.62 161 TYR A N 1
ATOM 1369 C CA . TYR A 1 161 ? 15.147 -13.589 -11.015 1.00 90.62 161 TYR A CA 1
ATOM 1370 C C . TYR A 1 161 ? 15.362 -12.312 -10.209 1.00 90.62 161 TYR A C 1
ATOM 1372 O O . TYR A 1 161 ? 16.315 -12.174 -9.435 1.00 90.62 161 TYR A O 1
ATOM 1380 N N . VAL A 1 162 ? 14.387 -11.417 -10.327 1.00 90.88 162 VAL A N 1
ATOM 1381 C CA . VAL A 1 162 ? 14.166 -10.300 -9.411 1.00 90.88 162 VAL A CA 1
ATOM 1382 C C . VAL A 1 162 ? 12.874 -10.579 -8.662 1.00 90.88 162 VAL A C 1
ATOM 1384 O O . VAL A 1 162 ? 11.891 -11.018 -9.257 1.00 90.88 162 VAL A O 1
ATOM 1387 N N . GLY A 1 163 ? 12.876 -10.343 -7.355 1.00 90.81 163 GLY A N 1
ATOM 1388 C CA . GLY A 1 163 ? 11.677 -10.448 -6.549 1.00 90.81 163 GLY A CA 1
ATOM 1389 C C . GLY A 1 163 ? 11.514 -9.316 -5.559 1.00 90.81 163 GLY A C 1
ATOM 1390 O O . GLY A 1 163 ? 12.480 -8.672 -5.150 1.00 90.81 163 GLY A O 1
ATOM 1391 N N . TRP A 1 164 ? 10.267 -9.089 -5.178 1.00 91.88 164 TRP A N 1
ATOM 1392 C CA . TRP A 1 164 ? 9.878 -8.069 -4.218 1.00 91.88 164 TRP A CA 1
ATOM 1393 C C . TRP A 1 164 ? 8.756 -8.580 -3.322 1.00 91.88 164 TRP A C 1
ATOM 1395 O O . TRP A 1 164 ? 7.919 -9.374 -3.751 1.00 91.88 164 TRP A O 1
ATOM 1405 N N . ALA A 1 165 ? 8.738 -8.109 -2.082 1.00 90.62 165 ALA A N 1
ATOM 1406 C CA . ALA A 1 165 ? 7.639 -8.315 -1.148 1.00 90.62 165 ALA A CA 1
ATOM 1407 C C . ALA A 1 165 ? 7.316 -6.995 -0.445 1.00 90.62 165 ALA A C 1
ATOM 1409 O O . ALA A 1 165 ? 8.236 -6.206 -0.214 1.00 90.62 165 ALA A O 1
ATOM 1410 N N . PRO A 1 166 ? 6.049 -6.734 -0.088 1.00 88.56 166 PRO A N 1
ATOM 1411 C CA . PRO A 1 166 ? 5.701 -5.550 0.682 1.00 88.56 166 PRO A CA 1
ATOM 1412 C C . PRO A 1 166 ? 6.410 -5.532 2.031 1.00 88.56 166 PRO A C 1
ATOM 1414 O O . PRO A 1 166 ? 6.584 -6.566 2.673 1.00 88.56 166 PRO A O 1
ATOM 1417 N N . LEU A 1 167 ? 6.777 -4.337 2.475 1.00 83.88 167 LEU A N 1
ATOM 1418 C CA . LEU A 1 167 ? 7.272 -4.125 3.824 1.00 83.88 167 LEU A CA 1
ATOM 1419 C C . LEU A 1 167 ? 6.112 -3.840 4.770 1.00 83.88 167 LEU A C 1
ATOM 1421 O O . LEU A 1 167 ? 5.300 -2.958 4.471 1.00 83.88 167 LEU A O 1
ATOM 1425 N N . PRO A 1 168 ? 6.050 -4.517 5.924 1.00 73.88 168 PRO A N 1
ATOM 1426 C CA . PRO A 1 168 ? 5.039 -4.214 6.918 1.00 73.88 168 PRO A CA 1
ATOM 1427 C C . PRO A 1 168 ? 5.362 -2.903 7.666 1.00 73.88 168 PRO A C 1
ATOM 1429 O O . PRO A 1 168 ? 6.492 -2.404 7.594 1.00 73.88 168 PRO A O 1
ATOM 1432 N N . PRO A 1 169 ? 4.380 -2.309 8.371 1.00 71.88 169 PRO A N 1
ATOM 1433 C CA . PRO A 1 169 ? 4.510 -1.020 9.064 1.00 71.88 169 PRO A CA 1
ATOM 1434 C C . PRO A 1 169 ? 5.694 -0.881 10.022 1.00 71.88 169 PRO A C 1
ATOM 1436 O O . PRO A 1 169 ? 6.218 0.214 10.218 1.00 71.88 169 PRO A O 1
ATOM 1439 N N . GLU A 1 170 ? 6.139 -1.983 10.609 1.00 68.69 170 GLU A N 1
ATOM 1440 C CA . GLU A 1 170 ? 7.221 -2.030 11.585 1.00 68.69 170 GLU A CA 1
ATOM 1441 C C . GLU A 1 170 ? 8.609 -1.959 10.937 1.00 68.69 170 GLU A C 1
ATOM 1443 O O . GLU A 1 170 ? 9.598 -1.704 11.635 1.00 68.69 170 GLU A O 1
ATOM 1448 N N . ALA A 1 171 ? 8.696 -2.166 9.618 1.00 61.50 171 ALA A N 1
ATOM 1449 C CA . ALA A 1 171 ? 9.929 -2.086 8.851 1.00 61.50 171 ALA A CA 1
ATOM 1450 C C . ALA A 1 171 ? 10.419 -0.640 8.762 1.00 61.50 171 ALA A C 1
ATOM 1452 O O . ALA A 1 171 ? 9.997 0.151 7.913 1.00 61.50 171 ALA A O 1
ATOM 1453 N N . ARG A 1 172 ? 11.343 -0.295 9.662 1.00 60.38 172 ARG A N 1
ATOM 1454 C CA . ARG A 1 172 ? 12.047 0.989 9.651 1.00 60.38 172 ARG A CA 1
ATOM 1455 C C . ARG A 1 172 ? 13.320 0.871 8.825 1.00 60.38 172 ARG A C 1
ATOM 1457 O O . ARG A 1 172 ? 14.059 -0.103 8.940 1.00 60.38 172 ARG A O 1
ATOM 1464 N N . PHE A 1 173 ? 13.582 1.888 8.012 1.00 51.81 173 PHE A N 1
ATOM 1465 C CA . PHE A 1 173 ? 14.838 2.006 7.286 1.00 51.81 173 PHE A CA 1
ATOM 1466 C C . PHE A 1 173 ? 15.969 2.338 8.268 1.00 51.81 173 PHE A C 1
ATOM 1468 O O . PHE A 1 173 ? 15.984 3.422 8.855 1.00 51.81 173 PHE A O 1
ATOM 1475 N N . ASP A 1 174 ? 16.914 1.417 8.444 1.00 48.78 174 ASP A N 1
ATOM 1476 C CA . ASP A 1 174 ? 18.177 1.699 9.121 1.00 48.78 174 ASP A CA 1
ATOM 1477 C C . ASP A 1 174 ? 19.203 2.222 8.102 1.00 48.78 174 ASP A C 1
ATOM 1479 O O . ASP A 1 174 ? 19.438 1.618 7.055 1.00 48.78 174 ASP A O 1
ATOM 1483 N N . ARG A 1 175 ? 19.809 3.384 8.385 1.00 41.69 175 ARG A N 1
ATOM 1484 C CA . ARG A 1 175 ? 20.755 4.042 7.459 1.00 41.69 175 ARG A CA 1
ATOM 1485 C C . ARG A 1 175 ? 22.123 3.345 7.391 1.00 41.69 175 ARG A C 1
ATOM 1487 O O . ARG A 1 175 ? 22.881 3.653 6.475 1.00 41.69 175 ARG A O 1
ATOM 1494 N N . GLY A 1 176 ? 22.465 2.477 8.349 1.00 39.94 176 GLY A N 1
ATOM 1495 C CA . GLY A 1 176 ? 23.757 1.778 8.413 1.00 39.94 176 GLY A CA 1
ATOM 1496 C C . GLY A 1 176 ? 23.739 0.388 7.769 1.00 39.94 176 GLY A C 1
ATOM 1497 O O . GLY A 1 176 ? 24.748 -0.076 7.244 1.00 39.94 176 GLY A O 1
ATOM 1498 N N . THR A 1 177 ? 22.574 -0.243 7.765 1.00 44.12 177 THR A N 1
ATOM 1499 C CA . THR A 1 177 ? 22.300 -1.601 7.300 1.00 44.12 177 THR A CA 1
ATOM 1500 C C . THR A 1 177 ? 20.934 -1.505 6.654 1.00 44.12 177 THR A C 1
ATOM 1502 O O . THR A 1 177 ? 19.982 -1.574 7.395 1.00 44.12 177 THR A O 1
ATOM 1505 N N . GLY A 1 178 ? 20.768 -1.275 5.352 1.00 47.94 178 GL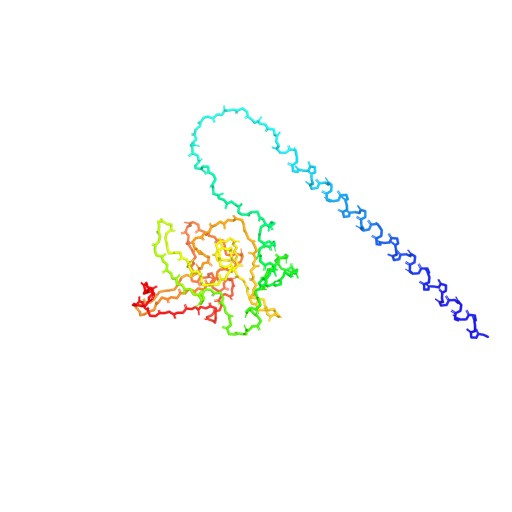Y A N 1
ATOM 1506 C CA . GLY A 1 178 ? 19.428 -1.120 4.753 1.00 47.94 178 GLY A CA 1
ATOM 1507 C C . GLY A 1 178 ? 18.443 -2.281 5.039 1.00 47.94 178 GLY A C 1
ATOM 1508 O O . GLY A 1 178 ? 18.613 -3.121 5.918 1.00 47.94 178 GLY A O 1
ATOM 1509 N N . ILE A 1 179 ? 17.373 -2.407 4.264 1.00 49.16 179 ILE A N 1
ATOM 1510 C CA . ILE A 1 179 ? 16.471 -3.558 4.440 1.00 49.16 179 ILE A CA 1
ATOM 1511 C C . ILE A 1 179 ? 17.206 -4.828 3.981 1.00 49.16 179 ILE A C 1
ATOM 1513 O O . ILE A 1 179 ? 17.562 -4.958 2.811 1.00 49.16 179 ILE A O 1
ATOM 1517 N N . HIS A 1 180 ? 17.502 -5.732 4.918 1.00 50.53 180 HIS A N 1
ATOM 1518 C CA . HIS A 1 180 ? 18.382 -6.890 4.719 1.00 50.53 180 HIS A CA 1
ATOM 1519 C C . HIS A 1 180 ? 17.654 -8.208 5.010 1.00 50.53 180 HIS A C 1
ATOM 1521 O O . HIS A 1 180 ? 16.558 -8.223 5.551 1.00 50.53 180 HIS A O 1
ATOM 1527 N N . ASN A 1 181 ? 18.302 -9.343 4.719 1.00 47.53 181 ASN A N 1
ATOM 1528 C CA . ASN A 1 181 ? 17.740 -10.694 4.875 1.00 47.53 181 ASN A CA 1
ATOM 1529 C C . ASN A 1 181 ? 17.147 -11.013 6.261 1.00 47.53 181 ASN A C 1
ATOM 1531 O O . ASN A 1 181 ? 16.347 -11.937 6.364 1.00 47.53 181 ASN A O 1
ATOM 1535 N N . TRP A 1 182 ? 17.557 -10.294 7.312 1.00 49.38 182 TRP A N 1
ATOM 1536 C CA . TRP A 1 182 ? 17.011 -10.444 8.662 1.00 49.38 182 TRP A CA 1
ATOM 1537 C C . TRP A 1 182 ? 15.611 -9.833 8.802 1.00 49.38 182 TRP A C 1
ATOM 1539 O O . TRP A 1 182 ? 14.839 -10.309 9.629 1.00 49.38 182 TRP A O 1
ATOM 1549 N N . SER A 1 183 ? 15.271 -8.822 7.993 1.00 50.00 183 SER A N 1
ATOM 1550 C CA . SER A 1 183 ? 13.971 -8.149 8.002 1.00 50.00 183 SER A CA 1
ATOM 1551 C C . SER A 1 183 ? 12.840 -9.138 7.718 1.00 50.00 183 SER A C 1
ATOM 1553 O O . SER A 1 183 ? 11.816 -9.085 8.383 1.00 50.00 183 SER A O 1
ATOM 1555 N N . ASP A 1 184 ? 13.050 -10.113 6.834 1.00 55.72 184 ASP A N 1
ATOM 1556 C CA . ASP A 1 184 ? 12.036 -11.127 6.532 1.00 55.72 184 ASP A CA 1
ATOM 1557 C C . ASP A 1 184 ? 11.720 -12.018 7.740 1.00 55.72 184 ASP A C 1
ATOM 1559 O O . ASP A 1 184 ? 10.561 -12.305 8.014 1.00 55.72 184 ASP A O 1
ATOM 1563 N N . SER A 1 185 ? 12.740 -12.429 8.502 1.00 51.81 185 SER A N 1
ATOM 1564 C CA . SER A 1 185 ? 12.549 -13.223 9.726 1.00 51.81 185 SER A CA 1
ATOM 1565 C C . SER A 1 185 ? 12.044 -12.383 10.900 1.00 51.81 185 SER A C 1
ATOM 1567 O O . SER A 1 185 ? 11.348 -12.898 11.768 1.00 51.81 185 SER A O 1
ATOM 1569 N N . TYR A 1 186 ? 12.404 -11.101 10.942 1.00 50.12 186 TYR A N 1
ATOM 1570 C CA . TYR A 1 186 ? 12.016 -10.182 12.009 1.00 50.12 186 TYR A CA 1
ATOM 1571 C C . TYR A 1 186 ? 10.586 -9.655 11.840 1.00 50.12 186 TYR A C 1
ATOM 1573 O O . TYR A 1 186 ? 9.902 -9.415 12.830 1.00 50.12 186 TYR A O 1
ATOM 1581 N N . TYR A 1 187 ? 10.128 -9.522 10.594 1.00 57.44 187 TYR A N 1
ATOM 1582 C CA . TYR A 1 187 ? 8.801 -9.021 10.243 1.00 57.44 187 TYR A CA 1
ATOM 1583 C C . TYR A 1 187 ? 7.866 -10.089 9.650 1.00 57.44 187 TYR A C 1
ATOM 1585 O O . TYR A 1 187 ? 6.799 -9.749 9.148 1.00 57.44 187 TYR A O 1
ATOM 1593 N N . ASP A 1 188 ? 8.256 -11.367 9.702 1.00 58.56 188 ASP A N 1
ATOM 1594 C CA . ASP A 1 188 ? 7.478 -12.508 9.189 1.00 58.56 188 ASP A CA 1
ATOM 1595 C C . ASP A 1 188 ? 7.054 -12.341 7.710 1.00 58.56 188 ASP A C 1
ATOM 1597 O O . ASP A 1 188 ? 5.950 -12.710 7.295 1.00 58.56 188 ASP A O 1
ATOM 1601 N N . VAL A 1 189 ? 7.943 -11.767 6.887 1.00 62.78 189 VAL A N 1
ATOM 1602 C CA . VAL A 1 189 ? 7.755 -11.678 5.430 1.00 62.78 189 VAL A CA 1
ATOM 1603 C C . VAL A 1 189 ? 8.072 -13.046 4.837 1.00 62.78 189 VAL A C 1
ATOM 1605 O O . VAL A 1 189 ? 9.195 -13.350 4.432 1.00 62.78 189 VAL A O 1
ATOM 1608 N N . GLY A 1 190 ? 7.061 -13.909 4.849 1.00 62.44 190 GLY A N 1
ATOM 1609 C CA . GLY A 1 190 ? 7.151 -15.258 4.311 1.00 62.44 190 GLY A CA 1
ATOM 1610 C C . GLY A 1 190 ? 7.407 -15.282 2.796 1.00 62.44 190 GLY A C 1
ATOM 1611 O O . GLY A 1 190 ? 7.061 -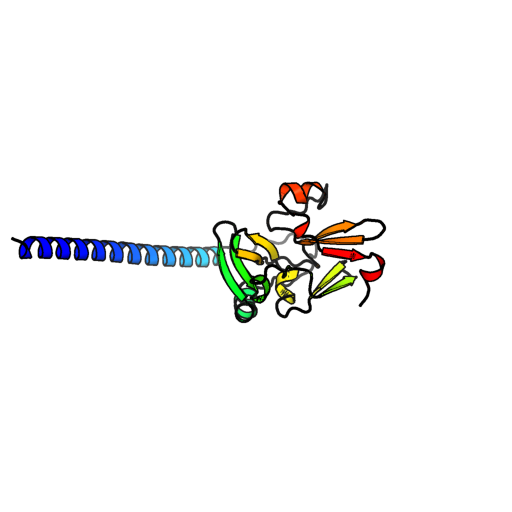14.340 2.076 1.00 62.44 190 GLY A O 1
ATOM 1612 N N . PRO A 1 191 ? 7.970 -16.383 2.264 1.00 68.25 191 PRO A N 1
ATOM 1613 C CA . PRO A 1 191 ? 8.201 -16.546 0.826 1.00 68.25 191 PRO A CA 1
ATOM 1614 C C . PRO A 1 191 ? 6.914 -16.459 -0.011 1.00 68.25 191 PRO A C 1
ATOM 1616 O O . PRO A 1 191 ? 6.972 -16.140 -1.195 1.00 68.25 191 PRO A O 1
ATOM 1619 N N . ASP A 1 192 ? 5.745 -16.696 0.587 1.00 72.38 192 ASP A N 1
ATOM 1620 C CA . ASP A 1 192 ? 4.434 -16.559 -0.053 1.00 72.38 192 ASP A CA 1
ATOM 1621 C C . ASP A 1 192 ? 4.027 -15.096 -0.320 1.00 72.38 192 ASP A C 1
ATOM 1623 O O . ASP A 1 192 ? 3.128 -14.833 -1.126 1.00 72.38 192 ASP A O 1
ATOM 1627 N N . GLN A 1 193 ? 4.713 -14.139 0.308 1.00 79.50 193 GLN A N 1
ATOM 1628 C CA . GLN A 1 193 ? 4.515 -12.704 0.096 1.00 79.50 193 GLN A CA 1
ATOM 1629 C C . GLN A 1 193 ? 5.373 -12.148 -1.048 1.00 79.50 193 GLN A C 1
ATOM 1631 O O . GLN A 1 193 ? 5.094 -11.056 -1.541 1.00 79.50 193 GLN A O 1
ATOM 1636 N N . TYR A 1 194 ? 6.378 -12.903 -1.504 1.00 84.81 194 TYR A N 1
ATOM 1637 C CA . TYR A 1 194 ? 7.236 -12.490 -2.605 1.00 84.81 194 TYR A CA 1
ATOM 1638 C C . TYR A 1 194 ? 6.592 -12.721 -3.974 1.00 84.81 194 TYR A C 1
ATOM 1640 O O . TYR A 1 194 ? 6.031 -13.781 -4.279 1.00 84.81 194 TYR A O 1
ATOM 1648 N N . CYS A 1 195 ? 6.741 -11.723 -4.835 1.00 86.38 195 CYS A N 1
ATOM 1649 C CA . CYS A 1 195 ? 6.568 -11.833 -6.275 1.00 86.38 195 CYS A CA 1
ATOM 1650 C C . CYS A 1 195 ? 7.945 -12.004 -6.911 1.00 86.38 195 CYS A C 1
ATOM 1652 O O . CYS A 1 195 ? 8.892 -11.357 -6.474 1.00 86.38 195 CYS A O 1
ATOM 1654 N N . PHE A 1 196 ? 8.055 -12.866 -7.921 1.00 90.12 196 PHE A N 1
ATOM 1655 C CA . PHE A 1 196 ? 9.286 -13.069 -8.679 1.00 90.12 196 PHE A CA 1
ATOM 1656 C C . PHE A 1 196 ? 8.987 -13.009 -10.168 1.00 90.12 196 PHE A C 1
ATOM 1658 O O . PHE A 1 196 ? 8.000 -13.583 -10.629 1.00 90.12 196 PHE A O 1
ATOM 1665 N N . VAL A 1 197 ? 9.877 -12.359 -10.904 1.00 90.56 197 VAL A N 1
ATOM 1666 C CA . VAL A 1 197 ? 9.897 -12.336 -12.367 1.00 90.56 197 VAL A CA 1
ATOM 1667 C C . VAL A 1 197 ? 11.305 -12.637 -12.845 1.00 90.56 197 VAL A C 1
ATOM 1669 O O . VAL A 1 197 ? 12.281 -12.411 -12.121 1.00 90.56 197 VAL A O 1
ATOM 1672 N N . GLU A 1 198 ? 11.425 -13.155 -14.062 1.00 90.81 198 GLU A N 1
ATOM 1673 C CA . GLU A 1 198 ? 12.738 -13.327 -14.672 1.00 90.81 198 GLU A CA 1
ATOM 1674 C C . GLU A 1 198 ? 13.408 -11.959 -14.853 1.00 90.81 198 GLU A C 1
ATOM 1676 O O . GLU A 1 198 ? 12.763 -10.995 -15.267 1.00 90.81 198 GLU A O 1
ATOM 1681 N N . THR A 1 199 ? 14.717 -11.865 -14.607 1.00 88.38 199 THR A N 1
ATOM 1682 C CA . THR A 1 199 ? 15.469 -10.598 -14.690 1.00 88.38 199 THR A CA 1
ATOM 1683 C C . THR A 1 199 ? 15.265 -9.883 -16.032 1.00 88.38 199 THR A C 1
ATOM 1685 O O . THR A 1 199 ? 15.221 -8.659 -16.080 1.00 88.38 199 THR A O 1
ATOM 1688 N N . LYS A 1 200 ? 15.087 -10.635 -17.127 1.00 87.50 200 LYS A N 1
ATOM 1689 C CA . LYS A 1 200 ? 14.854 -10.095 -18.478 1.00 87.50 200 LYS A CA 1
ATOM 1690 C C . LYS A 1 200 ? 13.460 -9.484 -18.694 1.00 87.50 200 LYS A C 1
ATOM 1692 O O . LYS A 1 200 ? 13.271 -8.775 -19.671 1.00 87.50 200 LYS A O 1
ATOM 1697 N N . GLN A 1 201 ? 12.494 -9.804 -17.834 1.00 86.62 201 GLN A N 1
ATOM 1698 C CA . GLN A 1 201 ? 11.110 -9.317 -17.899 1.00 86.62 201 GLN A CA 1
ATOM 1699 C C . GLN A 1 201 ? 10.851 -8.161 -16.928 1.00 86.62 201 GLN A C 1
ATOM 1701 O O . GLN A 1 201 ? 9.777 -7.581 -16.954 1.00 86.62 201 GLN A O 1
ATOM 1706 N N . PHE A 1 202 ? 11.813 -7.839 -16.062 1.00 85.00 202 PHE A N 1
ATOM 1707 C CA . PHE A 1 202 ? 11.609 -6.898 -14.964 1.00 85.00 202 PHE A CA 1
ATOM 1708 C C . PHE A 1 202 ? 11.298 -5.461 -15.418 1.00 85.00 202 PHE A C 1
ATOM 1710 O O . PHE A 1 202 ? 10.484 -4.799 -14.789 1.00 85.00 202 PHE A O 1
ATOM 1717 N N . ASP A 1 203 ? 11.928 -5.010 -16.503 1.00 78.19 203 ASP A N 1
ATOM 1718 C CA . ASP A 1 203 ? 11.745 -3.675 -17.101 1.00 78.19 203 ASP A CA 1
ATOM 1719 C C . ASP A 1 203 ? 11.044 -3.770 -18.471 1.00 78.19 203 ASP A C 1
ATOM 1721 O O . ASP A 1 203 ? 11.196 -2.916 -19.342 1.00 78.19 203 ASP A O 1
ATOM 1725 N N . ALA A 1 204 ? 10.349 -4.886 -18.716 1.00 69.12 204 ALA A N 1
ATOM 1726 C CA . ALA A 1 204 ? 9.531 -5.031 -19.910 1.00 69.12 204 ALA A CA 1
ATOM 1727 C C . ALA A 1 204 ? 8.200 -4.278 -19.697 1.00 69.12 204 ALA A C 1
ATOM 1729 O O . ALA A 1 204 ? 7.629 -4.404 -18.612 1.00 69.12 204 ALA A O 1
ATOM 1730 N N . PRO A 1 205 ? 7.729 -3.502 -20.692 1.00 53.56 205 PRO A N 1
ATOM 1731 C CA . PRO A 1 205 ? 6.473 -2.759 -20.608 1.00 53.56 205 PRO A CA 1
ATOM 1732 C C . PRO A 1 205 ? 5.238 -3.665 -20.599 1.00 53.56 205 PRO A C 1
ATOM 1734 O O . PRO A 1 205 ? 5.315 -4.797 -21.137 1.00 53.56 205 PRO A O 1
#

Foldseek 3Di:
DVVVVVVVVVVVVVVVVVVVVVVVVVVVVVVVVVVVVVVVVVVVPPDDDDDDDDDDDDDDPDQPPVVCLCVQCVVFFDWDQDPVQGTWTDGPQQVDPPDAPPPAFAWDQDPQGTATDHPDPSCVFQFFAFFWDQDPVRGIITRGHRGGHSGQWDWDDDQWKIKIFTQGPVDDADPVDGRDPVSCVVVVVDPVRMDMDTPVCRNPD

Secondary structure (DSSP, 8-state):
-HHHHHHHHHHHHHHHHHHHHHHHHHHHHHHHHHHHHHHHHHHTT--PPP---------------HHHHHHHHGGGEEEEEETTTEEEEEEGGGGSTT--SSSSEEEEEETTEEEEEESSTTHHHHTTSEEEEEETTTEEEEEE-S---S--EEEEE-SSEEEEEEPPTT----SSS-S-HHHHHHTT--GGG-EEEEGGGTT--

pLDDT: mean 77.04, std 19.05, range [25.08, 96.56]

Radius of gyration: 24.84 Å; chains: 1; bounding box: 70×51×64 Å

Sequence (205 aa):
MQQRLDAEHQAQEKEKLAQREDELNAREKALAEKQDAVAKSSQRESRPLPTERATRTDEHRPTASYDTFYTQLDRYGDWRETSDYGYVWQPRQAQSRTWRPYTDGHWVYTDVGWTWVSEEPFGWATYHYGRWTRLRNIGWVWVPGDEWAPAWVSWRKSSDYVGWAPLPPEARFDRGTGIHNWSDSYYDVGPDQYCFVETKQFDAP